Protein AF-A0A813C057-F1 (afdb_monomer)

Solvent-accessible surface area (backbone atoms only — not comparable to full-atom values): 11960 Å² total; per-residue (Å²): 135,86,83,57,44,34,40,31,43,31,40,38,68,64,83,96,69,94,64,83,66,61,69,89,66,36,56,71,70,52,48,54,58,65,70,60,75,69,82,57,55,78,44,80,48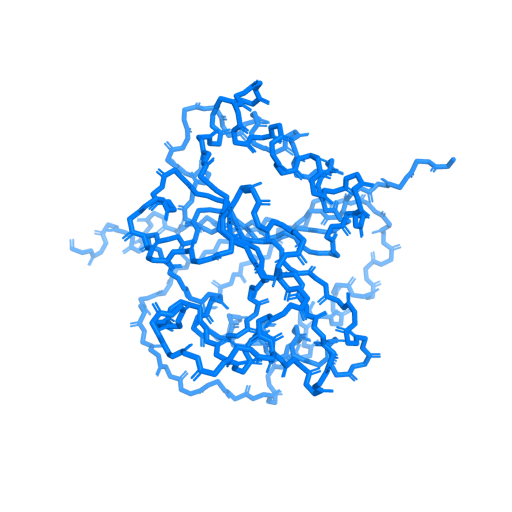,83,36,49,67,69,47,52,30,17,47,53,43,44,55,51,50,51,32,74,79,33,76,85,65,38,27,36,26,39,37,34,80,91,59,47,60,50,45,73,68,69,57,52,35,30,38,40,18,68,62,36,80,79,48,87,58,76,36,38,90,84,30,68,75,45,26,66,42,52,64,73,51,88,64,64,91,52,45,52,92,73,47,41,68,65,71,29,30,61,85,81,45,56,39,75,48,40,56,40,49,25,54,68,83,44,73,86,34,73,27,45,54,51,53,50,52,50,28,71,76,70,47,58,26,54,29,30,39,33,45,73,42,62,84,78,42,96,59,44,63,62,44,62,67,46,49,58,75,47,16,47,25,34,43,35,35,38,74,32,68,76,53,68,68,72,109

Nearest PDB structures (foldseek):
  4tle-assembly1_B  TM=5.175E-01  e=6.993E-01  Synechococcus elongatus PCC 7942 = FACHB-805
  7dxq-assembly1_C  TM=5.280E-01  e=3.963E+00  Synechococcus elongatus PCC 7942 = FACHB-805
  3gbv-assembly1_A  TM=1.981E-01  e=1.014E+00  Bacteroides fragilis NCTC 9343
  7ce1-assembly1_B  TM=1.992E-01  e=2.907E+00  Agrobacterium tumefaciens A6
  3gbv-assembly1_B  TM=2.082E-01  e=6.115E+00  Bacteroides fragilis NCTC 9343

Sequence (211 aa):
MASLARLILLWSCVPPALAACDPSLSDSWWDAWRASGDAGGIRQVALTNRDRCAYIALIRRIRSESPSFRVLDIGAVGYPWSIHAGLTDVIFDFQATHSPNCFSRDDMIGAQNCCSSKGDACFDHLFTRERCCRGEQPIFLGLIDGDVTNTEGAGWASLFRLVQMTGKFDLVITSHLLEDLTDPTALVRQLPKVAHAGLVVVPCKFNELVR

Radius of gyration: 16.91 Å; Cα contacts (8 Å, |Δi|>4): 350; chains: 1; bounding box: 42×42×44 Å

pLDDT: mean 73.93, std 17.26, range [25.27, 95.19]

Structure (mmCIF, N/CA/C/O backbone):
data_AF-A0A813C057-F1
#
_entry.id   AF-A0A813C057-F1
#
loop_
_atom_site.group_PDB
_atom_site.id
_atom_site.type_symbol
_atom_site.label_atom_id
_atom_site.label_alt_id
_atom_site.label_comp_id
_atom_site.label_asym_id
_atom_site.label_entity_id
_atom_site.label_seq_id
_atom_site.pdbx_PDB_ins_code
_atom_site.Cartn_x
_atom_site.Cartn_y
_atom_site.Cartn_z
_atom_site.occupancy
_atom_site.B_iso_or_equiv
_atom_site.auth_seq_id
_atom_site.auth_comp_id
_atom_site.auth_asym_id
_atom_site.auth_atom_id
_atom_site.pdbx_PDB_model_num
ATOM 1 N N . MET A 1 1 ? 15.142 3.050 21.487 1.00 29.56 1 MET A N 1
ATOM 2 C CA . MET A 1 1 ? 15.018 1.640 21.055 1.00 29.56 1 MET A CA 1
ATOM 3 C C . MET A 1 1 ? 14.570 1.631 19.601 1.00 29.56 1 MET A C 1
ATOM 5 O O . MET A 1 1 ? 13.480 2.108 19.321 1.00 29.56 1 MET A O 1
ATOM 9 N N . ALA A 1 2 ? 15.436 1.218 18.671 1.00 25.27 2 ALA A N 1
ATOM 10 C CA . ALA A 1 2 ? 15.132 1.214 17.241 1.00 25.27 2 ALA A CA 1
ATOM 11 C C . ALA A 1 2 ? 14.204 0.035 16.906 1.00 25.27 2 ALA A C 1
ATOM 13 O O . ALA A 1 2 ? 14.573 -1.119 17.101 1.00 25.27 2 ALA A O 1
ATOM 14 N N . SER A 1 3 ? 12.991 0.327 16.437 1.00 28.81 3 SER A N 1
ATOM 15 C CA . SER A 1 3 ? 12.072 -0.682 15.907 1.00 28.81 3 SER A CA 1
ATOM 16 C C . SER A 1 3 ? 12.565 -1.093 14.515 1.00 28.81 3 SER A C 1
ATOM 18 O O . SER A 1 3 ? 12.500 -0.300 13.575 1.00 28.81 3 SER A O 1
ATOM 20 N N . LEU A 1 4 ? 13.136 -2.296 14.412 1.00 33.31 4 LEU A N 1
ATOM 21 C CA . LEU A 1 4 ? 13.532 -2.926 13.150 1.00 33.31 4 LEU A CA 1
ATOM 22 C C . LEU A 1 4 ? 12.276 -3.240 12.325 1.00 33.31 4 LEU A C 1
ATOM 24 O O . LEU A 1 4 ? 11.364 -3.913 12.805 1.00 33.31 4 LEU A O 1
ATOM 28 N N . ALA A 1 5 ? 12.229 -2.740 11.090 1.00 38.81 5 ALA A N 1
ATOM 29 C CA . ALA A 1 5 ? 11.152 -3.036 10.153 1.00 38.81 5 ALA A CA 1
ATOM 30 C C . ALA A 1 5 ? 11.198 -4.508 9.715 1.00 38.81 5 ALA A C 1
ATOM 32 O O . ALA A 1 5 ? 12.267 -5.049 9.425 1.00 38.81 5 ALA A O 1
ATOM 33 N N . ARG A 1 6 ? 10.034 -5.160 9.662 1.00 54.53 6 ARG A N 1
ATOM 34 C CA . ARG A 1 6 ? 9.888 -6.575 9.291 1.00 54.53 6 ARG A CA 1
ATOM 35 C C . ARG A 1 6 ? 9.505 -6.697 7.819 1.00 54.53 6 ARG A C 1
ATOM 37 O O . ARG A 1 6 ? 8.333 -6.587 7.495 1.00 54.53 6 ARG A O 1
ATOM 44 N N . LEU A 1 7 ? 10.453 -6.914 6.916 1.00 40.41 7 LEU A N 1
ATOM 45 C CA . LEU A 1 7 ? 10.160 -7.020 5.480 1.00 40.41 7 LEU A CA 1
ATOM 46 C C . LEU A 1 7 ? 10.060 -8.494 5.045 1.00 40.41 7 LEU A C 1
ATOM 48 O O . LEU A 1 7 ? 10.868 -9.319 5.452 1.00 40.41 7 LEU A O 1
ATOM 52 N N . ILE A 1 8 ? 9.085 -8.846 4.216 1.00 50.03 8 ILE A N 1
ATOM 53 C CA . ILE A 1 8 ? 8.927 -10.178 3.620 1.00 50.03 8 ILE A CA 1
ATOM 54 C C . ILE A 1 8 ? 9.122 -10.022 2.112 1.00 50.03 8 ILE A C 1
ATOM 56 O O . ILE A 1 8 ? 8.471 -9.172 1.520 1.00 50.03 8 ILE A O 1
ATOM 60 N N . LEU A 1 9 ? 10.003 -10.815 1.500 1.00 37.81 9 LEU A N 1
ATOM 61 C CA . LEU A 1 9 ? 10.170 -10.924 0.044 1.00 37.81 9 LEU A CA 1
ATOM 62 C C . LEU A 1 9 ? 9.475 -12.193 -0.452 1.00 37.81 9 LEU A C 1
ATOM 64 O O . LEU A 1 9 ? 9.595 -13.249 0.160 1.00 37.81 9 LEU A O 1
ATOM 68 N N . LEU A 1 10 ? 8.771 -12.117 -1.572 1.00 50.31 10 LEU A N 1
ATOM 69 C CA . LEU A 1 10 ? 7.945 -13.202 -2.084 1.00 50.31 10 LEU A CA 1
ATOM 70 C C . LEU A 1 10 ? 8.044 -13.330 -3.595 1.00 50.31 10 LEU A C 1
ATOM 72 O O . LEU A 1 10 ? 8.139 -12.331 -4.298 1.00 50.31 10 LEU A O 1
ATOM 76 N N . TRP A 1 11 ? 7.922 -14.565 -4.078 1.00 37.97 11 TRP A N 1
ATOM 77 C CA . TRP A 1 11 ? 7.887 -14.913 -5.502 1.00 37.97 11 TRP A CA 1
ATOM 78 C C . TRP A 1 11 ? 6.560 -15.592 -5.854 1.00 37.97 11 TRP A C 1
ATOM 80 O O . TRP A 1 11 ? 6.146 -16.474 -5.105 1.00 37.97 11 TRP A O 1
ATOM 90 N N . SER A 1 12 ? 5.921 -15.241 -6.980 1.00 39.50 12 SER A N 1
ATOM 91 C CA . SER A 1 12 ? 4.679 -15.890 -7.455 1.00 39.50 12 SER A CA 1
ATOM 92 C C . SER A 1 12 ? 4.775 -16.419 -8.892 1.00 39.50 12 SER A C 1
ATOM 94 O O . SER A 1 12 ? 5.024 -15.636 -9.807 1.00 39.50 12 SER A O 1
ATOM 96 N N . CYS A 1 13 ? 4.532 -17.727 -9.101 1.00 36.50 13 CYS A N 1
ATOM 97 C CA . CYS A 1 13 ? 4.552 -18.418 -10.408 1.00 36.50 13 CYS A CA 1
ATOM 98 C C . CYS A 1 13 ? 3.192 -19.068 -10.797 1.00 36.50 13 CYS A C 1
ATOM 100 O O . CYS A 1 13 ? 3.188 -20.190 -11.304 1.00 36.50 13 CYS A O 1
ATOM 102 N N . VAL A 1 14 ? 2.010 -18.439 -10.629 1.00 40.25 14 VAL A N 1
ATOM 103 C CA . VAL A 1 14 ? 0.726 -19.035 -11.120 1.00 40.25 14 VAL A CA 1
ATOM 104 C C . VAL A 1 14 ? -0.226 -17.989 -11.765 1.00 40.25 14 VAL A C 1
ATOM 106 O O . VAL A 1 14 ? -0.296 -16.870 -11.265 1.00 40.25 14 VAL A O 1
ATOM 109 N N . PRO A 1 15 ? -0.949 -18.296 -12.874 1.00 39.94 15 PRO A N 1
ATOM 110 C CA . PRO A 1 15 ? -1.869 -17.364 -13.560 1.00 39.94 15 PRO A CA 1
ATOM 111 C C . PRO A 1 15 ? -3.103 -16.956 -12.728 1.00 39.94 15 PRO A C 1
ATOM 113 O O . PRO A 1 15 ? -3.518 -17.707 -11.848 1.00 39.94 15 PRO A O 1
ATOM 116 N N . PRO A 1 16 ? -3.742 -15.801 -13.006 1.00 43.81 16 PRO A N 1
ATOM 117 C CA . PRO A 1 16 ? -4.816 -15.256 -12.183 1.00 43.81 16 PRO A CA 1
ATOM 118 C C . PRO A 1 16 ? -6.155 -15.931 -12.509 1.00 43.81 16 PRO A C 1
ATOM 120 O O . PRO A 1 16 ? -6.876 -15.507 -13.404 1.00 43.81 16 PRO A O 1
ATOM 123 N N . ALA A 1 17 ? -6.518 -16.968 -11.761 1.00 45.22 17 ALA A N 1
ATOM 124 C CA . ALA A 1 17 ? -7.913 -17.374 -11.634 1.00 45.22 17 ALA A CA 1
ATOM 125 C C . ALA A 1 17 ? -8.383 -16.985 -10.230 1.00 45.22 17 ALA A C 1
ATOM 127 O O . ALA A 1 17 ? -7.821 -17.449 -9.237 1.00 45.22 17 ALA A O 1
ATOM 128 N N . LEU A 1 18 ? -9.392 -16.111 -10.157 1.00 45.59 18 LEU A N 1
ATOM 129 C CA . LEU A 1 18 ? -10.118 -15.751 -8.935 1.00 45.59 18 LEU A CA 1
ATOM 130 C C . LEU A 1 18 ? -10.933 -16.966 -8.457 1.00 45.59 18 LEU A C 1
ATOM 132 O O . LEU A 1 18 ? -12.152 -17.008 -8.586 1.00 45.59 18 LEU A O 1
ATOM 136 N N . ALA A 1 19 ? -10.261 -18.000 -7.958 1.00 47.72 19 ALA A N 1
ATOM 137 C CA . ALA A 1 19 ? -10.921 -19.054 -7.205 1.00 47.72 19 ALA A CA 1
ATOM 138 C C . ALA A 1 19 ? -11.295 -18.498 -5.825 1.00 47.72 19 ALA A C 1
ATOM 140 O O . ALA A 1 19 ? -10.493 -17.804 -5.196 1.00 47.72 19 ALA A O 1
ATOM 141 N N . ALA A 1 20 ? -12.514 -18.790 -5.366 1.00 54.62 20 ALA A N 1
ATOM 142 C CA . ALA A 1 20 ? -12.971 -18.439 -4.028 1.00 54.62 20 ALA A CA 1
ATOM 143 C C . ALA A 1 20 ? -11.956 -18.936 -2.985 1.00 54.62 20 ALA A C 1
ATOM 145 O O . ALA A 1 20 ? -11.595 -20.112 -2.968 1.00 54.62 20 ALA A O 1
ATOM 146 N N . CYS A 1 21 ? -11.460 -18.023 -2.153 1.00 59.62 21 CYS A N 1
ATOM 147 C CA . CYS A 1 21 ? -10.472 -18.351 -1.139 1.00 59.62 21 CYS A CA 1
ATOM 148 C C . CYS A 1 21 ? -11.090 -19.233 -0.050 1.00 59.62 21 CYS A C 1
ATOM 150 O O . CYS A 1 21 ? -12.042 -18.809 0.603 1.00 59.62 21 CYS A O 1
ATOM 152 N N . ASP A 1 22 ? -10.527 -20.424 0.163 1.00 61.34 22 ASP A N 1
ATOM 153 C CA . ASP A 1 22 ? -10.854 -21.279 1.305 1.00 61.34 22 ASP A CA 1
ATOM 154 C C . ASP A 1 22 ? -10.077 -20.789 2.546 1.00 61.34 22 ASP A C 1
ATOM 156 O O . ASP A 1 22 ? -8.842 -20.849 2.560 1.00 61.34 22 ASP A O 1
ATOM 160 N N . PRO A 1 23 ? -10.763 -20.267 3.579 1.00 55.53 23 PRO A N 1
ATOM 161 C CA . PRO A 1 23 ? -10.123 -19.730 4.776 1.00 55.53 23 PRO A CA 1
ATOM 162 C C . PRO A 1 23 ? -9.475 -20.800 5.670 1.00 55.53 23 PRO A C 1
ATOM 164 O O . PRO A 1 23 ? -8.718 -20.436 6.563 1.00 55.53 23 PRO A O 1
ATOM 167 N N . SER A 1 24 ? -9.717 -22.097 5.441 1.00 58.88 24 SER A N 1
ATOM 168 C CA . SER A 1 24 ? -9.130 -23.187 6.240 1.00 58.88 24 SER A CA 1
ATOM 169 C C . SER A 1 24 ? -7.639 -23.448 5.967 1.00 58.88 24 SER A C 1
ATOM 171 O O . SER A 1 24 ? -7.009 -24.244 6.659 1.00 58.88 24 SER A O 1
ATOM 173 N N . LEU A 1 25 ? -7.049 -22.768 4.979 1.00 56.34 25 LEU A N 1
ATOM 174 C CA . LEU A 1 25 ? -5.682 -23.008 4.499 1.00 56.34 25 LEU A CA 1
ATOM 175 C C . LEU A 1 25 ? -4.625 -22.035 5.072 1.00 56.34 25 LEU A C 1
ATOM 177 O O . LEU A 1 25 ? -3.494 -22.018 4.588 1.00 56.34 25 LEU A O 1
ATOM 181 N N . SER A 1 26 ? -4.956 -21.202 6.070 1.00 57.88 26 SER A N 1
ATOM 182 C CA . SER A 1 26 ? -4.110 -20.063 6.482 1.00 57.88 26 SER A CA 1
ATOM 183 C C . SER A 1 26 ? -2.936 -20.359 7.419 1.00 57.88 26 SER A C 1
ATOM 185 O O . SER A 1 26 ? -2.119 -19.467 7.646 1.00 57.88 26 SER A O 1
ATOM 187 N N . ASP A 1 27 ? -2.830 -21.562 7.979 1.00 57.34 27 ASP A N 1
ATOM 188 C CA . ASP A 1 27 ? -2.108 -21.692 9.252 1.00 57.34 27 ASP A CA 1
ATOM 189 C C . ASP A 1 27 ? -0.612 -22.016 9.109 1.00 57.34 27 ASP A C 1
ATOM 191 O O . ASP A 1 27 ? 0.207 -21.493 9.862 1.00 57.34 27 ASP A O 1
ATOM 195 N N . SER A 1 28 ? -0.200 -22.786 8.097 1.00 63.88 28 SER A N 1
ATOM 196 C CA . SER A 1 28 ? 1.167 -23.335 8.055 1.00 63.88 28 SER A CA 1
ATOM 197 C C . SER A 1 28 ? 2.269 -22.281 7.891 1.00 63.88 28 SER A C 1
ATOM 199 O O . SER A 1 28 ? 3.287 -22.330 8.585 1.00 63.88 28 SER A O 1
ATOM 201 N N . TRP A 1 29 ? 2.088 -21.305 7.000 1.00 63.22 29 TRP A N 1
ATOM 202 C CA . TRP A 1 29 ? 3.101 -20.275 6.751 1.00 63.22 29 TRP A CA 1
ATOM 203 C C . TRP A 1 29 ? 3.099 -19.191 7.842 1.00 63.22 29 TRP A C 1
ATOM 205 O O . TRP A 1 29 ? 4.156 -18.648 8.174 1.00 63.22 29 TRP A O 1
ATOM 215 N N . TRP A 1 30 ? 1.933 -18.889 8.427 1.00 61.62 30 TRP A N 1
ATOM 216 C CA . TRP A 1 30 ? 1.804 -17.901 9.500 1.00 61.62 30 TRP A CA 1
ATOM 217 C C . TRP A 1 30 ? 2.372 -18.418 10.819 1.00 61.62 30 TRP A C 1
ATOM 219 O O . TRP A 1 30 ? 3.064 -17.688 11.532 1.00 61.62 30 TRP A O 1
ATOM 229 N N . ASP A 1 31 ? 2.150 -19.693 11.125 1.00 65.88 31 ASP A N 1
ATOM 230 C CA . ASP A 1 31 ? 2.771 -20.339 12.275 1.00 65.88 31 ASP A CA 1
ATOM 231 C C . ASP A 1 31 ? 4.281 -20.458 12.089 1.00 65.88 31 ASP A C 1
ATOM 233 O O . ASP A 1 31 ? 5.025 -20.142 13.017 1.00 65.88 31 ASP A O 1
ATOM 237 N N . ALA A 1 32 ? 4.755 -20.773 10.878 1.00 60.38 32 ALA A N 1
ATOM 238 C CA . ALA A 1 32 ? 6.180 -20.716 10.555 1.00 60.38 32 ALA A CA 1
ATOM 239 C C . ALA A 1 32 ? 6.761 -19.302 10.754 1.00 60.38 32 ALA A C 1
ATOM 241 O O . ALA A 1 32 ? 7.869 -19.156 11.272 1.00 60.38 32 ALA A O 1
ATOM 242 N N . TRP A 1 33 ? 6.012 -18.247 10.416 1.00 58.56 33 TRP A N 1
ATOM 243 C CA . TRP A 1 33 ? 6.419 -16.865 10.676 1.00 58.56 33 TRP A CA 1
ATOM 244 C C . TRP A 1 33 ? 6.455 -16.539 12.175 1.00 58.56 33 TRP A C 1
ATOM 246 O O . TRP A 1 33 ? 7.450 -15.996 12.650 1.00 58.56 33 TRP A O 1
ATOM 256 N N . ARG A 1 34 ? 5.432 -16.902 12.958 1.00 60.50 34 ARG A N 1
ATOM 257 C CA . ARG A 1 34 ? 5.403 -16.636 14.411 1.00 60.50 34 ARG A CA 1
ATOM 258 C C . ARG A 1 34 ? 6.459 -17.426 15.181 1.00 60.50 34 ARG A C 1
ATOM 260 O O . ARG A 1 34 ? 7.131 -16.860 16.039 1.00 60.50 34 ARG A O 1
ATOM 267 N N . ALA A 1 35 ? 6.624 -18.708 14.864 1.00 61.66 35 ALA A N 1
ATOM 268 C CA . ALA A 1 35 ? 7.555 -19.611 15.543 1.00 61.66 35 ALA A CA 1
ATOM 269 C C . ALA A 1 35 ? 9.022 -19.226 15.329 1.00 61.66 35 ALA A C 1
ATOM 271 O O . ALA A 1 35 ? 9.895 -19.583 16.113 1.00 61.66 35 ALA A O 1
ATOM 272 N N . SER A 1 36 ? 9.299 -18.482 14.266 1.00 56.62 36 SER A N 1
ATOM 273 C CA . SER A 1 36 ? 10.657 -18.192 13.843 1.00 56.62 36 SER A CA 1
ATOM 274 C C . SER A 1 36 ? 11.411 -17.138 14.659 1.00 56.62 36 SER A C 1
ATOM 276 O O . SER A 1 36 ? 12.541 -16.836 14.287 1.00 56.62 36 SER A O 1
ATOM 278 N N . GLY A 1 37 ? 10.813 -16.591 15.728 1.00 49.03 37 GLY A N 1
ATOM 279 C CA . GLY A 1 37 ? 11.486 -15.952 16.874 1.00 49.03 37 GLY A CA 1
ATOM 280 C C . GLY A 1 37 ? 12.316 -14.678 16.642 1.00 49.03 37 GLY A C 1
ATOM 281 O O . GLY A 1 37 ? 12.501 -13.908 17.580 1.00 49.03 37 GLY A O 1
ATOM 282 N N . ASP A 1 38 ? 12.782 -14.408 15.423 1.00 53.41 38 ASP A N 1
ATOM 283 C CA . ASP A 1 38 ? 13.735 -13.342 15.129 1.00 53.41 38 ASP A CA 1
ATOM 284 C C . ASP A 1 38 ? 13.032 -12.030 14.789 1.00 53.41 38 ASP A C 1
ATOM 286 O O . ASP A 1 38 ? 12.307 -11.899 13.796 1.00 53.41 38 ASP A O 1
ATOM 290 N N . ALA A 1 39 ? 13.287 -11.033 15.635 1.00 50.34 39 ALA A N 1
ATOM 291 C CA . ALA A 1 39 ? 12.633 -9.730 15.664 1.00 50.34 39 ALA A CA 1
ATOM 292 C C . ALA A 1 39 ? 13.055 -8.754 14.543 1.00 50.34 39 ALA A C 1
ATOM 294 O O . ALA A 1 39 ? 12.716 -7.572 14.608 1.00 50.34 39 ALA A O 1
ATOM 295 N N . GLY A 1 40 ? 13.746 -9.211 13.500 1.00 53.16 40 GLY A N 1
ATOM 296 C CA . GLY A 1 40 ? 14.147 -8.358 12.385 1.00 53.16 40 GLY A CA 1
ATOM 297 C C . GLY A 1 40 ? 14.948 -9.126 11.347 1.00 53.16 40 GLY A C 1
ATOM 298 O O . GLY A 1 40 ? 16.105 -9.453 11.571 1.00 53.16 40 GLY A O 1
ATOM 299 N N . GLY A 1 41 ? 14.334 -9.409 10.204 1.00 61.06 41 GLY A N 1
ATOM 300 C CA . GLY A 1 41 ? 14.993 -10.079 9.091 1.00 61.06 41 GLY A CA 1
ATOM 301 C C . GLY A 1 41 ? 14.086 -10.121 7.874 1.00 61.06 41 GLY A C 1
ATOM 302 O O . GLY A 1 41 ? 12.861 -10.171 8.016 1.00 61.06 41 GLY A O 1
ATOM 303 N N . ILE A 1 42 ? 14.692 -10.078 6.687 1.00 60.25 42 ILE A N 1
ATOM 304 C CA . ILE A 1 42 ? 13.970 -10.289 5.437 1.00 60.25 42 ILE A CA 1
ATOM 305 C C . ILE A 1 42 ? 13.684 -11.782 5.300 1.00 60.25 42 ILE A C 1
ATOM 307 O O . ILE A 1 42 ? 14.614 -12.586 5.322 1.00 60.25 42 ILE A O 1
ATOM 311 N N . ARG A 1 43 ? 12.412 -12.161 5.166 1.00 64.56 43 ARG A N 1
ATOM 312 C CA . ARG A 1 43 ? 12.020 -13.566 4.974 1.00 64.56 43 ARG A CA 1
ATOM 313 C C . ARG A 1 43 ? 11.578 -13.789 3.544 1.00 64.56 43 ARG A C 1
ATOM 315 O O . ARG A 1 43 ? 10.680 -13.092 3.083 1.00 64.56 43 ARG A O 1
ATOM 322 N N . GLN A 1 44 ? 12.199 -14.754 2.874 1.00 58.44 44 GLN A N 1
ATOM 323 C CA . GLN A 1 44 ? 11.776 -15.182 1.550 1.00 58.44 44 GLN A CA 1
ATOM 324 C C . GLN A 1 44 ? 10.785 -16.341 1.672 1.00 58.44 44 GLN A C 1
ATOM 326 O O . GLN A 1 44 ? 11.117 -17.368 2.260 1.00 58.44 44 GLN A O 1
ATOM 331 N N . VAL A 1 45 ? 9.582 -16.188 1.119 1.00 58.09 45 VAL A N 1
ATOM 332 C CA . VAL A 1 45 ? 8.589 -17.272 1.027 1.00 58.09 45 VAL A CA 1
ATOM 333 C C . VAL A 1 45 ? 8.086 -17.348 -0.414 1.00 58.09 45 VAL A C 1
ATOM 335 O O . VAL A 1 45 ? 7.743 -16.334 -1.016 1.00 58.09 45 VAL A O 1
ATOM 338 N N . ALA A 1 46 ? 8.075 -18.539 -1.010 1.00 57.97 46 ALA A N 1
ATOM 339 C CA . ALA A 1 46 ? 7.441 -18.729 -2.311 1.00 57.97 46 ALA A CA 1
ATOM 340 C C . ALA A 1 46 ? 5.918 -18.738 -2.117 1.00 57.97 46 ALA A C 1
ATOM 342 O O . ALA A 1 46 ? 5.424 -19.520 -1.307 1.00 57.97 46 ALA A O 1
ATOM 343 N N . LEU A 1 47 ? 5.188 -17.883 -2.838 1.00 60.59 47 LEU A N 1
ATOM 344 C CA . LEU A 1 47 ? 3.730 -17.910 -2.860 1.00 60.59 47 LEU A CA 1
ATOM 345 C C . LEU A 1 47 ? 3.226 -18.560 -4.147 1.00 60.59 47 LEU A C 1
ATOM 347 O O . LEU A 1 47 ? 3.570 -18.190 -5.266 1.00 60.59 47 LEU A O 1
ATOM 351 N N . THR A 1 48 ? 2.314 -19.491 -3.984 1.00 64.94 48 THR A N 1
ATOM 352 C CA . THR A 1 48 ? 1.358 -19.923 -4.990 1.00 64.94 48 THR A CA 1
ATOM 353 C C . THR A 1 48 ? 0.100 -19.050 -4.906 1.00 64.94 48 THR A C 1
ATOM 355 O O . THR A 1 48 ? -0.113 -18.311 -3.943 1.00 64.94 48 THR A O 1
ATOM 358 N N . ASN A 1 49 ? -0.813 -19.169 -5.875 1.00 61.91 49 ASN A N 1
ATOM 359 C CA . ASN A 1 49 ? -2.134 -18.534 -5.761 1.00 61.91 49 ASN A CA 1
ATOM 360 C C . ASN A 1 49 ? -2.895 -18.947 -4.494 1.00 61.91 49 ASN A C 1
ATOM 362 O O . ASN A 1 49 ? -3.651 -18.146 -3.944 1.00 61.91 49 ASN A O 1
ATOM 366 N N . ARG A 1 50 ? -2.689 -20.182 -4.017 1.00 64.94 50 ARG A N 1
ATOM 367 C CA . ARG A 1 50 ? -3.296 -20.656 -2.767 1.00 64.94 50 ARG A CA 1
ATOM 368 C C . ARG A 1 50 ? -2.784 -19.851 -1.574 1.00 64.94 50 ARG A C 1
ATOM 370 O O . ARG A 1 50 ? -3.559 -19.528 -0.679 1.00 64.94 50 ARG A O 1
ATOM 377 N N . ASP A 1 51 ? -1.528 -19.423 -1.623 1.00 73.69 51 ASP A N 1
ATOM 378 C CA . ASP A 1 51 ? -0.917 -18.646 -0.549 1.00 73.69 51 ASP A CA 1
ATOM 379 C C . ASP A 1 51 ? -1.391 -17.184 -0.539 1.00 73.69 51 ASP A C 1
ATOM 381 O O . ASP A 1 51 ? -1.467 -16.572 0.525 1.00 73.69 51 ASP A O 1
ATOM 385 N N . ARG A 1 52 ? -1.835 -16.633 -1.682 1.00 78.19 52 ARG A N 1
ATOM 386 C CA . ARG A 1 52 ? -2.531 -15.330 -1.702 1.00 78.19 52 ARG A CA 1
ATOM 387 C C . ARG A 1 52 ? -3.840 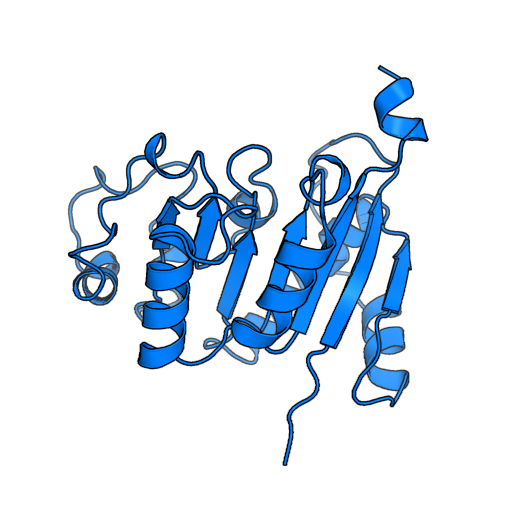-15.386 -0.915 1.00 78.19 52 ARG A C 1
ATOM 389 O O . ARG A 1 52 ? -4.139 -14.468 -0.157 1.00 78.19 52 ARG A O 1
ATOM 396 N N . CYS A 1 53 ? -4.612 -16.459 -1.066 1.00 79.94 53 CYS A N 1
ATOM 397 C CA . CYS A 1 53 ? -5.841 -16.650 -0.298 1.00 79.94 53 CYS A CA 1
ATOM 398 C C . CYS A 1 53 ? -5.571 -16.819 1.199 1.00 79.94 53 CYS A C 1
ATOM 400 O O . CYS A 1 53 ? -6.241 -16.182 2.013 1.00 79.94 53 CYS A O 1
ATOM 402 N N . ALA A 1 54 ? -4.553 -17.604 1.555 1.00 78.12 54 ALA A N 1
ATOM 403 C CA . ALA A 1 54 ? -4.096 -17.748 2.934 1.00 78.12 54 ALA A CA 1
ATOM 404 C C . ALA A 1 54 ? -3.675 -16.395 3.538 1.00 78.12 54 ALA A C 1
ATOM 406 O O . ALA A 1 54 ? -4.025 -16.082 4.675 1.00 78.12 54 ALA A O 1
ATOM 407 N N . TYR A 1 55 ? -2.991 -15.558 2.755 1.00 82.50 55 TYR A N 1
ATOM 408 C CA . TYR A 1 55 ? -2.623 -14.202 3.148 1.00 82.50 55 TYR A CA 1
ATOM 409 C C . TYR A 1 55 ? -3.840 -13.299 3.375 1.00 82.50 55 TYR A C 1
ATOM 411 O O . TYR A 1 55 ? -3.938 -12.649 4.414 1.00 82.50 55 TYR A O 1
ATOM 419 N N . ILE A 1 56 ? -4.806 -13.295 2.453 1.00 86.56 56 ILE A N 1
ATOM 420 C CA . ILE A 1 56 ? -6.054 -12.531 2.608 1.00 86.56 56 ILE A CA 1
ATOM 421 C C . ILE A 1 56 ? -6.799 -12.958 3.877 1.00 86.56 56 ILE A C 1
ATOM 423 O O . ILE A 1 56 ? -7.215 -12.100 4.659 1.00 86.56 56 ILE A O 1
ATOM 427 N N . ALA A 1 57 ? -6.952 -14.266 4.097 1.00 83.19 57 ALA A N 1
ATOM 428 C CA . ALA A 1 57 ? -7.605 -14.809 5.284 1.00 83.19 57 ALA A CA 1
ATOM 429 C C . ALA A 1 57 ? -6.891 -14.371 6.570 1.00 83.19 57 ALA A C 1
ATOM 431 O O . ALA A 1 57 ? -7.544 -13.915 7.511 1.00 83.19 57 ALA A O 1
ATOM 432 N N . LEU A 1 58 ? -5.557 -14.409 6.580 1.00 82.81 58 LEU A N 1
ATOM 433 C CA . LEU A 1 58 ? -4.772 -13.940 7.712 1.00 82.81 58 LEU A CA 1
ATOM 434 C C . LEU A 1 58 ? -4.991 -12.450 7.992 1.00 82.81 58 LEU A C 1
ATOM 436 O O . LEU A 1 58 ? -5.275 -12.092 9.131 1.00 82.81 58 LEU A O 1
ATOM 440 N N . ILE A 1 59 ? -4.847 -11.570 6.996 1.00 86.88 59 ILE A N 1
ATOM 441 C CA . ILE A 1 59 ? -4.997 -10.125 7.228 1.00 86.88 59 ILE A CA 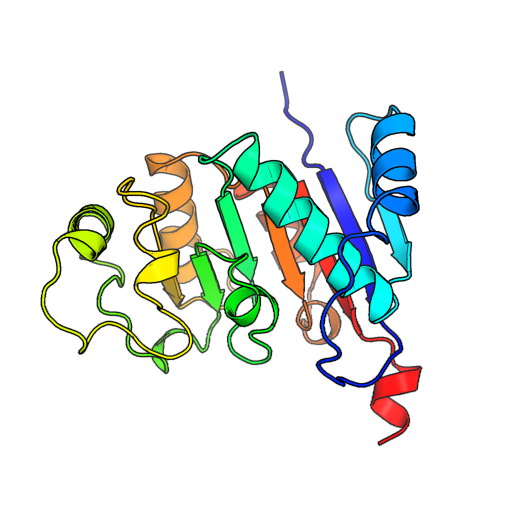1
ATOM 442 C C . ILE A 1 59 ? -6.415 -9.803 7.713 1.00 86.88 59 ILE A C 1
ATOM 444 O O . ILE A 1 59 ? -6.586 -8.968 8.602 1.00 86.88 59 ILE A O 1
ATOM 448 N N . ARG A 1 60 ? -7.436 -10.504 7.202 1.00 86.62 60 ARG A N 1
ATOM 449 C CA . ARG A 1 60 ? -8.816 -10.393 7.704 1.00 86.62 60 ARG A CA 1
ATOM 450 C C . ARG A 1 60 ? -8.935 -10.824 9.161 1.00 86.62 60 ARG A C 1
ATOM 452 O O . ARG A 1 60 ? -9.546 -10.105 9.947 1.00 86.62 60 ARG A O 1
ATOM 459 N N . ARG A 1 61 ? -8.317 -11.944 9.541 1.00 84.25 61 ARG A N 1
ATOM 460 C CA . ARG A 1 61 ? -8.262 -12.393 10.936 1.00 84.25 61 ARG A CA 1
ATOM 461 C C . ARG A 1 61 ? -7.565 -11.365 11.829 1.00 84.25 61 ARG A C 1
ATOM 463 O O . ARG A 1 61 ? -8.150 -10.949 12.823 1.00 84.25 61 ARG A O 1
ATOM 470 N N . ILE A 1 62 ? -6.379 -10.888 11.446 1.00 84.44 62 ILE A N 1
ATOM 471 C CA . ILE A 1 62 ? -5.647 -9.848 12.189 1.00 84.44 62 ILE A CA 1
ATOM 472 C C . ILE A 1 62 ? -6.521 -8.606 12.371 1.00 84.44 62 ILE A C 1
ATOM 474 O O . ILE A 1 62 ? -6.572 -8.058 13.463 1.00 84.44 62 ILE A O 1
ATOM 478 N N . ARG A 1 63 ? -7.258 -8.184 11.339 1.00 85.25 63 ARG A N 1
ATOM 479 C CA . ARG A 1 63 ? -8.186 -7.049 11.430 1.00 85.25 63 ARG A CA 1
ATOM 480 C C . ARG A 1 63 ? -9.393 -7.301 12.320 1.00 85.25 63 ARG A C 1
ATOM 482 O O . ARG A 1 63 ? -9.868 -6.362 12.947 1.00 85.25 63 ARG A O 1
ATOM 489 N N . SER A 1 64 ? -9.886 -8.536 12.385 1.00 83.25 64 SER A N 1
ATOM 490 C CA . SER A 1 64 ? -10.954 -8.896 13.324 1.00 83.25 64 SER A CA 1
ATOM 491 C C . SER A 1 64 ? -10.485 -8.828 14.782 1.00 83.25 64 SER A C 1
ATOM 493 O O . SER A 1 64 ? -11.259 -8.453 15.655 1.00 83.25 64 SER A O 1
ATOM 495 N N . GLU A 1 65 ? -9.206 -9.127 15.032 1.00 84.25 65 GLU A N 1
ATOM 496 C CA . GLU A 1 65 ? -8.573 -9.061 16.357 1.00 84.25 65 GLU A CA 1
ATOM 497 C C . GLU A 1 65 ? -8.043 -7.645 16.679 1.00 84.25 65 GLU A C 1
ATOM 499 O O . GLU A 1 65 ? -7.961 -7.252 17.841 1.00 84.25 65 GLU A O 1
ATOM 504 N N . SER A 1 66 ? -7.705 -6.860 15.653 1.00 84.56 66 SER A N 1
ATOM 505 C CA . SER A 1 66 ? -7.151 -5.506 15.735 1.00 84.56 66 SER A CA 1
ATOM 506 C C . SER A 1 66 ? -7.753 -4.608 14.640 1.00 84.56 66 SER A C 1
ATOM 508 O O . SER A 1 66 ? -7.168 -4.448 13.561 1.00 84.56 66 SER A O 1
ATOM 510 N N . PRO A 1 67 ? -8.926 -3.989 14.885 1.00 83.81 67 PRO A N 1
ATOM 511 C CA . PRO A 1 67 ? -9.620 -3.166 13.887 1.00 83.81 67 PRO A CA 1
ATOM 512 C C . PRO A 1 67 ? -8.809 -1.966 13.384 1.00 83.81 67 PRO A C 1
ATOM 514 O O . PRO A 1 67 ? -9.011 -1.514 12.255 1.00 83.81 67 PRO A O 1
ATOM 517 N N . SER A 1 68 ? -7.855 -1.488 14.189 1.00 84.56 68 SER A N 1
ATOM 518 C CA . SER A 1 68 ? -6.936 -0.404 13.845 1.00 84.56 68 SER A CA 1
ATOM 519 C C . SER A 1 68 ? -5.771 -0.834 12.950 1.00 84.56 68 SER A C 1
ATOM 521 O O . SER A 1 68 ? -4.925 0.002 12.660 1.00 84.56 68 SER A O 1
ATOM 523 N N . PHE A 1 69 ? -5.686 -2.103 12.530 1.00 87.75 69 PHE A N 1
ATOM 524 C CA . PHE A 1 69 ? -4.621 -2.586 11.650 1.00 87.75 69 PHE A CA 1
ATOM 525 C C . PHE A 1 69 ? -4.733 -1.954 10.254 1.00 87.75 69 PHE A C 1
ATOM 527 O O . PHE A 1 69 ? -5.750 -2.115 9.553 1.00 87.75 69 PHE A O 1
ATOM 534 N N . ARG A 1 70 ? -3.678 -1.241 9.849 1.00 90.62 70 ARG A N 1
ATOM 535 C CA . ARG A 1 70 ? -3.622 -0.441 8.622 1.00 90.62 70 ARG A CA 1
ATOM 536 C C . ARG A 1 70 ? -2.655 -1.001 7.594 1.00 90.62 70 ARG A C 1
ATOM 538 O O . ARG A 1 70 ? -1.519 -1.353 7.915 1.00 90.62 70 ARG A O 1
ATOM 545 N N . VAL A 1 71 ? -3.103 -1.001 6.343 1.00 93.12 71 VAL A N 1
ATOM 546 C CA . VAL A 1 71 ? -2.363 -1.539 5.199 1.00 93.12 71 VAL A CA 1
ATOM 547 C C . VAL A 1 71 ? -2.147 -0.453 4.149 1.00 93.12 71 VAL A C 1
ATOM 549 O O . VAL A 1 71 ? -3.101 0.116 3.617 1.00 93.12 71 VAL A O 1
ATOM 552 N N . LEU A 1 72 ? -0.884 -0.191 3.832 1.00 94.75 72 LEU A N 1
ATOM 553 C CA . LEU A 1 72 ? -0.466 0.584 2.666 1.00 94.75 72 LEU A CA 1
ATOM 554 C C . LEU A 1 72 ? -0.197 -0.380 1.511 1.00 94.75 72 LEU A C 1
ATOM 556 O O . LEU A 1 72 ? 0.441 -1.401 1.731 1.00 94.75 72 LEU A O 1
ATOM 560 N N . ASP A 1 73 ? -0.611 -0.053 0.296 1.00 94.19 73 ASP A N 1
ATOM 561 C CA . ASP A 1 73 ? -0.184 -0.763 -0.910 1.00 94.19 73 ASP A CA 1
ATOM 562 C C . ASP A 1 73 ? 0.506 0.199 -1.882 1.00 94.19 73 ASP A C 1
ATOM 564 O O . ASP A 1 73 ? 0.006 1.294 -2.144 1.00 94.19 73 ASP A O 1
ATOM 568 N N . ILE A 1 74 ? 1.677 -0.187 -2.378 1.00 95.00 74 ILE A N 1
ATOM 569 C CA . ILE A 1 74 ? 2.511 0.599 -3.284 1.00 95.00 74 ILE A CA 1
ATOM 570 C C . ILE A 1 74 ? 2.539 -0.098 -4.648 1.00 95.00 74 ILE A C 1
ATOM 572 O O . ILE A 1 74 ? 3.084 -1.199 -4.760 1.00 95.00 74 ILE A O 1
ATOM 576 N N . GLY A 1 75 ? 2.014 0.574 -5.677 1.00 91.19 75 GLY A N 1
ATOM 577 C CA . GLY A 1 75 ? 1.918 0.040 -7.046 1.00 91.19 75 GLY A CA 1
ATOM 578 C C . GLY A 1 75 ? 0.616 -0.716 -7.352 1.00 91.19 75 GLY A C 1
ATOM 579 O O . GLY A 1 75 ? 0.554 -1.502 -8.294 1.00 91.19 75 GLY A O 1
ATOM 580 N N . ALA A 1 76 ? -0.427 -0.539 -6.537 1.00 88.50 76 ALA A N 1
ATOM 581 C CA . ALA A 1 76 ? -1.642 -1.345 -6.632 1.00 88.50 76 ALA A CA 1
ATOM 582 C C . ALA A 1 76 ? -2.576 -0.979 -7.798 1.00 88.50 76 ALA A C 1
ATOM 584 O O . ALA A 1 76 ? -3.483 -1.758 -8.081 1.00 88.50 76 ALA A O 1
ATOM 585 N N . VAL A 1 77 ? -2.428 0.179 -8.458 1.00 86.50 77 VAL A N 1
ATOM 586 C CA . VAL A 1 77 ? -3.423 0.636 -9.454 1.00 86.50 77 VAL A CA 1
ATOM 587 C C . VAL A 1 77 ? -3.434 -0.276 -10.681 1.00 86.50 77 VAL A C 1
ATOM 589 O O . VAL A 1 77 ? -4.505 -0.652 -11.152 1.00 86.50 77 VAL A O 1
ATOM 592 N N . GLY A 1 78 ? -2.261 -0.703 -11.157 1.00 82.81 78 GLY A N 1
ATOM 593 C CA . GLY A 1 78 ? -2.149 -1.617 -12.300 1.00 82.81 78 GLY A CA 1
ATOM 594 C C . GLY A 1 78 ? -2.593 -3.055 -11.999 1.00 82.81 78 GLY A C 1
ATOM 595 O O . GLY A 1 78 ? -2.997 -3.784 -12.906 1.00 82.81 78 GLY A O 1
ATOM 596 N N . TYR A 1 79 ? -2.549 -3.472 -10.729 1.00 84.88 79 TYR A N 1
ATOM 597 C CA . TYR A 1 79 ? -2.953 -4.810 -10.295 1.00 84.88 79 TYR A CA 1
ATOM 598 C C . TYR A 1 79 ? -3.636 -4.780 -8.909 1.00 84.88 79 TYR A C 1
ATOM 600 O O . TYR A 1 79 ? -3.045 -5.187 -7.905 1.00 84.88 79 TYR A O 1
ATOM 608 N N . PRO A 1 80 ? -4.907 -4.341 -8.828 1.00 86.44 80 PRO A N 1
ATOM 609 C CA . PRO A 1 80 ? -5.584 -3.972 -7.576 1.00 86.44 80 PRO A CA 1
ATOM 610 C C . PRO A 1 80 ? -6.110 -5.164 -6.748 1.00 86.44 80 PRO A C 1
ATOM 612 O O . PRO A 1 80 ? -7.179 -5.104 -6.139 1.00 86.44 80 PRO A O 1
ATOM 615 N N . TRP A 1 81 ? -5.382 -6.284 -6.689 1.00 86.94 81 TRP A N 1
ATOM 616 C CA . TRP A 1 81 ? -5.849 -7.513 -6.024 1.00 86.94 81 TRP A CA 1
ATOM 617 C C . TRP A 1 81 ? -6.121 -7.328 -4.524 1.00 86.94 81 TRP A C 1
ATOM 619 O O . TRP A 1 81 ? -7.095 -7.865 -3.995 1.00 86.94 81 TRP A O 1
ATOM 629 N N . SER A 1 82 ? -5.268 -6.576 -3.832 1.00 88.06 82 SER A N 1
ATOM 630 C CA . SER A 1 82 ? -5.370 -6.290 -2.398 1.00 88.06 82 SER A CA 1
ATOM 631 C C . SER A 1 82 ? -6.566 -5.387 -2.093 1.00 88.06 82 SER A C 1
ATOM 633 O O . SER A 1 82 ? -7.226 -5.536 -1.063 1.00 88.06 82 SER A O 1
ATOM 635 N N . ILE A 1 83 ? -6.900 -4.504 -3.033 1.00 85.56 83 ILE A N 1
ATOM 636 C CA . ILE A 1 83 ? -8.060 -3.617 -2.990 1.00 85.56 83 ILE A CA 1
ATOM 637 C C . ILE A 1 83 ? -9.340 -4.428 -3.161 1.00 85.56 83 ILE A C 1
ATOM 639 O O . ILE A 1 83 ? -10.225 -4.346 -2.312 1.00 85.56 83 ILE A O 1
ATOM 643 N N . HIS A 1 84 ? -9.409 -5.276 -4.191 1.00 84.56 84 HIS A N 1
ATOM 644 C CA . HIS A 1 84 ? -10.542 -6.178 -4.416 1.00 84.56 84 HIS A CA 1
ATOM 645 C C . HIS A 1 84 ? -10.761 -7.152 -3.255 1.00 84.56 84 HIS A C 1
ATOM 647 O O . HIS A 1 84 ? -11.892 -7.519 -2.949 1.00 84.56 84 HIS A O 1
ATOM 653 N N . ALA A 1 85 ? -9.689 -7.546 -2.569 1.00 84.38 85 ALA A N 1
ATOM 654 C CA . ALA A 1 85 ? -9.772 -8.370 -1.370 1.00 84.38 85 ALA A CA 1
ATOM 655 C C . ALA A 1 85 ? -10.229 -7.599 -0.111 1.00 84.38 85 ALA A C 1
ATOM 657 O O . ALA A 1 85 ? -10.452 -8.228 0.932 1.00 84.38 85 ALA A O 1
ATOM 658 N N . GLY A 1 86 ? -10.372 -6.270 -0.187 1.00 84.81 86 GLY A N 1
ATOM 659 C CA . GLY A 1 86 ? -10.720 -5.398 0.938 1.00 84.81 86 GLY A CA 1
ATOM 660 C C . GLY A 1 86 ? -9.581 -5.218 1.944 1.00 84.81 86 GLY A C 1
ATOM 661 O O . GLY A 1 86 ? -9.826 -4.889 3.104 1.00 84.81 86 GLY A O 1
ATOM 662 N N . LEU A 1 87 ? -8.334 -5.477 1.538 1.00 88.12 87 LEU A N 1
ATOM 663 C CA . LEU A 1 87 ? -7.167 -5.421 2.414 1.00 88.12 87 LEU A CA 1
ATOM 664 C C . LEU A 1 87 ? -6.531 -4.043 2.475 1.00 88.12 87 LEU A C 1
ATOM 666 O O . LEU A 1 87 ? -6.015 -3.690 3.515 1.00 88.12 87 LEU A O 1
ATOM 670 N N . THR A 1 88 ? -6.524 -3.259 1.411 1.00 90.12 88 THR A N 1
ATOM 671 C CA . THR A 1 88 ? -5.745 -2.012 1.402 1.00 90.12 88 THR A CA 1
ATOM 672 C C . THR A 1 88 ? -6.502 -0.878 2.088 1.00 90.12 88 THR A C 1
ATOM 674 O O . THR A 1 88 ? -7.732 -0.853 2.056 1.00 90.12 88 THR A O 1
ATOM 677 N N . ASP A 1 89 ? -5.788 0.075 2.684 1.00 88.62 89 ASP A N 1
ATOM 678 C CA . ASP A 1 89 ? -6.346 1.339 3.188 1.00 88.62 89 ASP A CA 1
ATOM 679 C C . ASP A 1 89 ? -5.888 2.506 2.337 1.00 88.62 89 ASP A C 1
ATOM 681 O O . ASP A 1 89 ? -6.699 3.260 1.802 1.00 88.62 89 ASP A O 1
ATOM 685 N N . VAL A 1 90 ? -4.576 2.594 2.142 1.00 90.44 90 VAL A N 1
ATOM 686 C CA . VAL A 1 90 ? -3.956 3.645 1.345 1.00 90.44 90 VAL A CA 1
ATOM 687 C C . VAL A 1 90 ? -3.216 3.028 0.182 1.00 90.44 90 VAL A C 1
ATOM 689 O O . VAL A 1 90 ? -2.539 2.019 0.348 1.00 90.44 90 VAL A O 1
ATOM 692 N N . ILE A 1 91 ? -3.344 3.650 -0.981 1.00 90.88 91 ILE A N 1
ATOM 693 C CA . ILE A 1 91 ? -2.607 3.290 -2.186 1.00 90.88 91 ILE A CA 1
ATOM 694 C C . ILE A 1 91 ? -1.629 4.416 -2.486 1.00 90.88 91 ILE A C 1
ATOM 696 O O . ILE A 1 91 ? -2.000 5.589 -2.444 1.00 90.88 91 ILE A O 1
ATOM 700 N N . PHE A 1 92 ? -0.390 4.053 -2.785 1.00 93.50 92 PHE A N 1
ATOM 701 C CA . PHE A 1 92 ? 0.624 4.951 -3.316 1.00 93.50 92 PHE A CA 1
ATOM 702 C C . PHE A 1 92 ? 1.004 4.479 -4.716 1.00 93.50 92 PHE A C 1
ATOM 704 O O . PHE A 1 92 ? 1.530 3.377 -4.875 1.00 93.50 92 PHE A O 1
ATOM 711 N N . ASP A 1 93 ? 0.715 5.284 -5.730 1.00 92.19 93 ASP A N 1
ATOM 712 C CA . ASP A 1 93 ? 0.917 4.895 -7.124 1.00 92.19 93 ASP A CA 1
ATOM 713 C C . ASP A 1 93 ? 1.035 6.138 -8.014 1.00 92.19 93 ASP A C 1
ATOM 715 O O . ASP A 1 93 ? 0.373 7.144 -7.762 1.00 92.19 93 ASP A O 1
ATOM 719 N N . PHE A 1 94 ? 1.838 6.079 -9.073 1.00 90.00 94 PHE A N 1
ATOM 720 C CA . PHE A 1 94 ? 1.971 7.181 -10.032 1.00 90.00 94 PHE A CA 1
ATOM 721 C C . PHE A 1 94 ? 0.752 7.300 -10.960 1.00 90.00 94 PHE A C 1
ATOM 723 O O . PHE A 1 94 ? 0.598 8.297 -11.659 1.00 90.00 94 PHE A O 1
ATOM 730 N N . GLN A 1 95 ? -0.109 6.278 -10.991 1.00 85.94 95 GLN A N 1
ATOM 731 C CA . GLN A 1 95 ? -1.366 6.275 -11.736 1.00 85.94 95 GLN A CA 1
ATOM 732 C C . GLN A 1 95 ? -2.580 6.614 -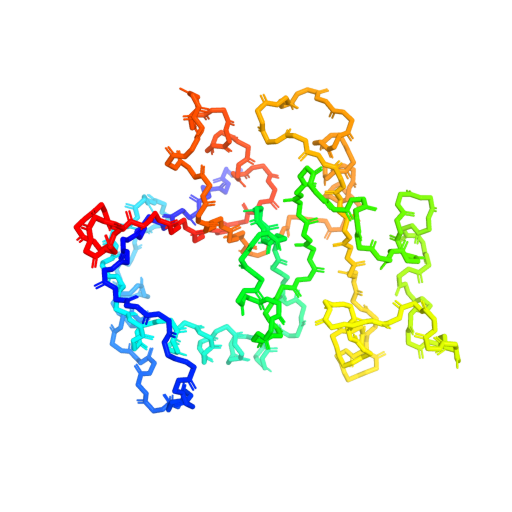10.867 1.00 85.94 95 GLN A C 1
ATOM 734 O O . GLN A 1 95 ? -3.704 6.582 -11.372 1.00 85.94 95 GLN A O 1
ATOM 739 N N . ALA A 1 96 ? -2.387 6.947 -9.585 1.00 80.56 96 ALA A N 1
ATOM 740 C CA . ALA A 1 96 ? -3.482 7.223 -8.658 1.00 80.56 96 ALA A CA 1
ATOM 741 C C . ALA A 1 96 ? -4.432 8.316 -9.185 1.00 80.56 96 ALA A C 1
ATOM 743 O O . ALA A 1 96 ? -5.648 8.201 -9.060 1.00 80.56 96 ALA A O 1
ATOM 744 N N . THR A 1 97 ? -3.909 9.343 -9.850 1.00 74.81 97 THR A N 1
ATOM 745 C CA . THR A 1 97 ? -4.708 10.429 -10.446 1.00 74.81 97 THR A CA 1
ATOM 746 C C . THR A 1 97 ? -5.773 9.991 -11.462 1.00 74.81 97 THR A C 1
ATOM 748 O O . THR A 1 97 ? -6.711 10.750 -11.700 1.00 74.81 97 THR A O 1
ATOM 751 N N . HIS A 1 98 ? -5.693 8.783 -12.031 1.00 74.69 98 HIS A N 1
ATOM 752 C CA . HIS A 1 98 ? -6.692 8.274 -12.982 1.00 74.69 98 HIS A CA 1
ATOM 753 C C . HIS A 1 98 ? -7.945 7.686 -12.322 1.00 74.69 98 HIS A C 1
ATOM 755 O O . HIS A 1 98 ? -8.915 7.390 -13.019 1.00 74.69 98 HIS A O 1
ATOM 761 N N . SER A 1 99 ? -7.942 7.500 -11.000 1.00 67.00 99 SER A N 1
ATOM 762 C CA . SER A 1 99 ? -9.103 6.996 -10.261 1.00 67.00 99 SER A CA 1
ATOM 763 C C . SER A 1 99 ? -9.802 8.145 -9.527 1.00 67.00 99 SER A C 1
ATOM 765 O O . SER A 1 99 ? -9.117 8.958 -8.898 1.00 67.00 99 SER A O 1
ATOM 767 N N . PRO A 1 100 ? -11.146 8.239 -9.568 1.00 63.31 100 PRO A N 1
ATOM 768 C CA . PRO A 1 100 ? -11.888 9.229 -8.796 1.00 63.31 100 PRO A CA 1
ATOM 769 C C . PRO A 1 100 ? -11.508 9.148 -7.314 1.00 63.31 100 PRO A C 1
ATOM 771 O O . PRO A 1 100 ? -11.762 8.149 -6.646 1.00 63.31 100 PRO A O 1
ATOM 774 N N . ASN A 1 101 ? -10.884 10.202 -6.789 1.00 64.75 101 ASN A N 1
ATOM 775 C CA . ASN A 1 101 ? -10.479 10.266 -5.391 1.00 64.75 101 ASN A CA 1
ATOM 776 C C . ASN A 1 101 ? -11.022 11.540 -4.740 1.00 64.75 101 ASN A C 1
ATOM 778 O O . ASN A 1 101 ? -10.337 12.561 -4.663 1.00 64.75 101 ASN A O 1
ATOM 782 N N . CYS A 1 102 ? -12.246 11.459 -4.219 1.00 63.41 102 CYS A N 1
ATOM 783 C CA . CYS A 1 102 ? -12.838 12.529 -3.409 1.00 63.41 102 CYS A CA 1
ATOM 784 C C . CYS A 1 102 ? -12.125 12.772 -2.069 1.00 63.41 102 CYS A C 1
ATOM 786 O O . CYS A 1 102 ? -12.525 13.654 -1.321 1.00 63.41 102 CYS A O 1
ATOM 788 N N . PHE A 1 103 ? -11.108 11.977 -1.737 1.00 64.38 103 PHE A N 1
ATOM 789 C CA . PHE A 1 103 ? -10.370 12.052 -0.478 1.00 64.38 103 PHE A CA 1
ATOM 790 C C . PHE A 1 103 ? -8.883 12.350 -0.732 1.00 64.38 103 PHE A C 1
ATOM 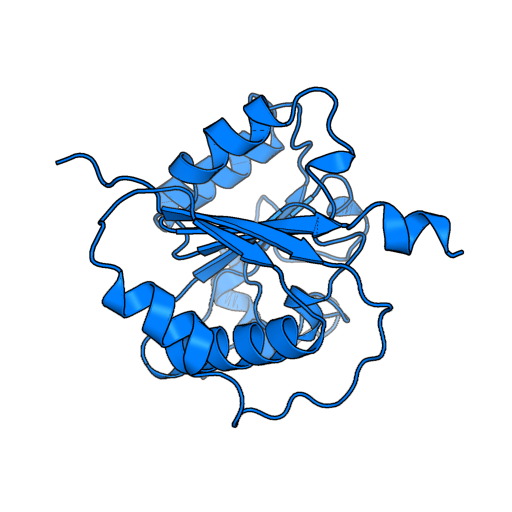792 O O . PHE A 1 103 ? -8.008 11.972 0.050 1.00 64.38 103 PHE A O 1
ATOM 799 N N . SER A 1 104 ? -8.574 13.009 -1.858 1.00 56.78 104 SER A N 1
ATOM 800 C CA . SER A 1 104 ? -7.208 13.385 -2.230 1.00 56.78 104 SER A CA 1
ATOM 801 C C . SER A 1 104 ? -6.726 14.669 -1.533 1.00 56.78 104 SER A C 1
ATOM 803 O O . SER A 1 104 ? -7.495 15.592 -1.284 1.00 56.78 104 SER A O 1
ATOM 805 N N . ARG A 1 105 ? -5.419 14.672 -1.222 1.00 52.16 105 ARG A N 1
ATOM 806 C CA . ARG A 1 105 ? -4.482 15.743 -0.798 1.00 52.16 105 ARG A CA 1
ATOM 807 C C . ARG A 1 105 ? -4.927 16.869 0.150 1.00 52.16 105 ARG A C 1
ATOM 809 O O . ARG A 1 105 ? -4.240 17.062 1.154 1.00 52.16 105 ARG A O 1
ATOM 816 N N . ASP A 1 106 ? -6.008 17.585 -0.120 1.00 49.12 106 ASP A N 1
ATOM 817 C CA . ASP A 1 106 ? -6.470 18.708 0.712 1.00 49.12 106 ASP A CA 1
ATOM 818 C C . ASP A 1 106 ? -7.590 18.283 1.680 1.00 49.12 106 ASP A C 1
ATOM 820 O O . ASP A 1 106 ? -7.684 18.799 2.795 1.00 49.12 106 ASP A O 1
ATOM 824 N N . ASP A 1 107 ? -8.321 17.218 1.337 1.00 50.16 107 ASP A N 1
ATOM 825 C CA . ASP A 1 107 ? -9.399 16.630 2.139 1.00 50.16 107 ASP A CA 1
ATOM 826 C C . ASP A 1 107 ? -8.936 15.448 3.005 1.00 50.16 107 ASP A C 1
ATOM 828 O O . ASP A 1 107 ? -9.730 14.598 3.405 1.00 50.16 107 ASP A O 1
ATOM 832 N N . MET A 1 108 ? -7.655 15.393 3.389 1.00 52.44 108 MET A N 1
ATOM 833 C CA . MET A 1 108 ? -7.167 14.393 4.360 1.00 52.44 108 MET A CA 1
ATOM 834 C C . MET A 1 108 ? -7.877 14.499 5.730 1.00 52.44 108 MET A C 1
ATOM 836 O O . MET A 1 108 ? -7.833 13.565 6.528 1.00 52.44 108 MET A O 1
ATOM 840 N N . ILE A 1 109 ? -8.569 15.618 5.977 1.00 50.41 109 ILE A N 1
ATOM 841 C CA . ILE A 1 109 ? -9.488 15.855 7.102 1.00 50.41 109 ILE A CA 1
ATOM 842 C C . ILE A 1 109 ? -10.880 15.231 6.833 1.00 50.41 109 ILE A C 1
ATOM 844 O O . ILE A 1 109 ? -11.571 14.809 7.756 1.00 50.41 109 ILE A O 1
ATOM 848 N N . GLY A 1 110 ? -11.280 15.102 5.566 1.00 49.16 110 GLY A N 1
ATOM 849 C CA . GLY A 1 110 ? -12.567 14.583 5.100 1.00 49.16 110 GLY A CA 1
ATOM 850 C C . GLY A 1 110 ? -12.688 13.057 5.033 1.00 49.16 110 GLY A C 1
ATOM 851 O O . GLY A 1 110 ? -13.809 12.562 4.935 1.00 49.16 110 GLY A O 1
ATOM 852 N N . ALA A 1 111 ? -11.602 12.283 5.162 1.00 51.16 111 ALA A N 1
ATOM 853 C CA . ALA A 1 111 ? -11.698 10.820 5.287 1.00 51.16 111 ALA A CA 1
ATOM 854 C C . ALA A 1 111 ? -12.538 10.397 6.515 1.00 51.16 111 ALA A C 1
ATOM 856 O O . ALA A 1 111 ? -13.250 9.399 6.464 1.00 51.16 111 ALA A O 1
ATOM 857 N N . GLN A 1 112 ? -12.560 11.213 7.579 1.00 53.56 112 GLN A N 1
ATOM 858 C CA . GLN A 1 112 ? -13.477 11.031 8.716 1.00 53.56 112 GLN A CA 1
ATOM 859 C C . GLN A 1 112 ? -14.958 11.163 8.330 1.00 53.56 112 GLN A C 1
ATOM 861 O O . GLN A 1 112 ? -15.827 10.581 8.974 1.00 53.56 112 GLN A O 1
ATOM 866 N N . ASN A 1 113 ? -15.244 11.878 7.242 1.00 59.75 113 ASN A N 1
ATOM 867 C CA . ASN A 1 113 ? -16.589 12.138 6.745 1.00 59.75 113 ASN A CA 1
ATOM 868 C C . ASN A 1 113 ? -17.021 11.158 5.650 1.00 59.75 113 ASN A C 1
ATOM 870 O O . ASN A 1 113 ? -18.158 11.255 5.190 1.00 59.75 113 ASN A O 1
ATOM 874 N N . CYS A 1 114 ? -16.171 10.210 5.230 1.00 70.88 114 CYS A N 1
ATOM 875 C CA . CYS A 1 114 ? -16.538 9.272 4.169 1.00 70.88 114 CYS A CA 1
ATOM 876 C C . CYS A 1 114 ? -17.757 8.420 4.587 1.00 70.88 114 CYS A C 1
ATOM 878 O O . CYS A 1 114 ? -18.656 8.202 3.776 1.00 70.88 114 CYS A O 1
ATOM 880 N N . CYS A 1 115 ? -17.866 8.053 5.872 1.00 71.06 115 CYS A N 1
ATOM 881 C CA . CYS A 1 115 ? -19.030 7.334 6.404 1.00 71.06 115 CYS A CA 1
ATOM 882 C C . CYS A 1 115 ? -20.306 8.159 6.456 1.00 71.06 115 CYS A C 1
ATOM 884 O O . CYS A 1 115 ? -21.403 7.631 6.283 1.00 71.06 115 CYS A O 1
ATOM 886 N N . SER A 1 116 ? -20.149 9.464 6.636 1.00 70.06 116 SER A N 1
ATOM 887 C CA . SER A 1 116 ? -21.243 10.429 6.661 1.00 70.06 116 SER A CA 1
ATOM 888 C C . SER A 1 116 ? -21.644 10.893 5.256 1.00 70.06 116 SER A C 1
ATOM 890 O O . SER A 1 116 ? -22.685 11.535 5.096 1.00 70.06 116 SER A O 1
ATOM 892 N N . SER A 1 117 ? -20.842 10.586 4.228 1.00 69.62 117 SER A N 1
ATOM 893 C CA . SER A 1 117 ? -21.117 10.986 2.850 1.00 69.62 117 SER A CA 1
ATOM 894 C C . SER A 1 117 ? -22.350 10.262 2.314 1.00 69.62 117 SER A C 1
ATOM 896 O O . SER A 1 117 ? -22.401 9.033 2.244 1.00 69.62 117 SER A O 1
ATOM 898 N N . LYS A 1 118 ? -23.352 11.033 1.887 1.00 63.88 118 LYS A N 1
ATOM 899 C CA . LYS A 1 118 ? -24.566 10.509 1.242 1.00 63.88 118 LYS A CA 1
ATOM 900 C C . LYS A 1 118 ? -24.422 10.340 -0.273 1.00 63.88 118 LYS A C 1
ATOM 902 O O . LYS A 1 118 ? -25.296 9.744 -0.886 1.00 63.88 118 LYS A O 1
ATOM 907 N N . GLY A 1 119 ? -23.360 10.879 -0.873 1.00 68.00 119 GLY A N 1
ATOM 908 C CA . GLY A 1 119 ? -23.140 10.829 -2.317 1.00 68.00 119 GLY A CA 1
ATOM 909 C C . GLY A 1 119 ? -22.305 9.621 -2.728 1.00 68.00 119 GLY A C 1
ATOM 910 O O . GLY A 1 119 ? -21.233 9.401 -2.168 1.00 68.00 119 GLY A O 1
ATOM 911 N N . ASP A 1 120 ? -22.767 8.884 -3.738 1.00 71.12 120 ASP A N 1
ATOM 912 C CA . ASP A 1 120 ? -22.041 7.727 -4.279 1.00 71.12 120 ASP A CA 1
ATOM 913 C C . ASP A 1 120 ? -20.972 8.104 -5.319 1.00 71.12 120 ASP A C 1
ATOM 915 O O . ASP A 1 120 ? -20.151 7.275 -5.685 1.00 71.12 120 ASP A O 1
ATOM 919 N N . ALA A 1 121 ? -20.906 9.376 -5.733 1.00 74.38 121 ALA A N 1
ATOM 920 C CA . ALA A 1 121 ? -19.941 9.883 -6.720 1.00 74.38 121 ALA A CA 1
ATOM 921 C C . ALA A 1 121 ? -18.463 9.731 -6.305 1.00 74.38 121 ALA A C 1
ATOM 923 O O . ALA A 1 121 ? -17.568 9.855 -7.135 1.00 74.38 121 ALA A O 1
ATOM 924 N N . CYS A 1 122 ? -18.223 9.483 -5.018 1.00 69.12 122 CYS A N 1
ATOM 925 C CA . CYS A 1 122 ? -16.902 9.315 -4.424 1.00 69.12 122 CYS A CA 1
ATOM 926 C C . CYS A 1 122 ? -16.503 7.859 -4.211 1.00 69.12 122 CYS A C 1
ATOM 928 O O . CYS A 1 122 ? -15.412 7.604 -3.703 1.00 69.12 122 CYS A O 1
ATOM 930 N N . PHE A 1 123 ? -17.395 6.927 -4.544 1.00 75.25 123 PHE A N 1
ATOM 931 C CA . PHE A 1 123 ? -17.162 5.506 -4.400 1.00 75.25 123 PHE A CA 1
ATOM 932 C C . PHE A 1 123 ? -17.128 4.849 -5.776 1.00 75.25 123 PHE A C 1
ATOM 934 O O . PHE A 1 123 ? -17.976 5.101 -6.631 1.00 75.25 123 PHE A O 1
ATOM 941 N N . ASP A 1 124 ? -16.147 3.985 -5.980 1.00 75.19 124 ASP A N 1
ATOM 942 C CA . ASP A 1 124 ? -15.998 3.191 -7.190 1.00 75.19 124 ASP A CA 1
ATOM 943 C C . ASP A 1 124 ? -15.529 1.770 -6.840 1.00 75.19 124 ASP A C 1
ATOM 945 O O . ASP A 1 124 ? -15.596 1.324 -5.691 1.00 75.19 124 ASP A O 1
ATOM 949 N N . HIS A 1 125 ? -15.081 1.027 -7.849 1.00 75.75 125 HIS A N 1
ATOM 950 C CA . HIS A 1 125 ? -14.569 -0.329 -7.669 1.00 75.75 125 HIS A CA 1
ATOM 951 C C . HIS A 1 125 ? -13.288 -0.411 -6.818 1.00 75.75 125 HIS A C 1
ATOM 953 O O . HIS A 1 125 ? -12.978 -1.485 -6.296 1.00 75.75 125 HIS A O 1
ATOM 959 N N . LEU A 1 126 ? -12.549 0.693 -6.670 1.00 71.62 126 LEU A N 1
ATOM 960 C CA . LEU A 1 126 ? -11.401 0.788 -5.782 1.00 71.62 126 LEU A CA 1
ATOM 961 C C . LEU A 1 126 ? -11.854 1.331 -4.428 1.00 71.62 126 LEU A C 1
ATOM 963 O O . LEU A 1 126 ? -11.648 0.673 -3.415 1.00 71.62 126 LEU A O 1
ATOM 967 N N . PHE A 1 127 ? -12.513 2.480 -4.371 1.00 74.69 127 PHE A N 1
ATOM 968 C CA . PHE A 1 127 ? -12.952 3.135 -3.146 1.00 74.69 127 PHE A CA 1
ATOM 969 C C . PHE A 1 127 ? -14.383 2.716 -2.775 1.00 74.69 127 PHE A C 1
ATOM 971 O O . PHE A 1 127 ? -15.347 3.352 -3.180 1.00 74.69 127 PHE A O 1
ATOM 978 N N . THR A 1 128 ? -14.555 1.645 -1.992 1.00 75.81 128 THR A N 1
ATOM 979 C CA . THR A 1 128 ? -15.894 1.167 -1.594 1.00 75.81 128 THR A CA 1
ATOM 980 C C . THR A 1 128 ? -16.346 1.732 -0.243 1.00 75.81 128 THR A C 1
ATOM 982 O O . THR A 1 128 ? -15.542 1.988 0.657 1.00 75.81 128 THR A O 1
ATOM 985 N N . ARG A 1 129 ? -17.666 1.882 -0.061 1.00 75.69 129 ARG A N 1
ATOM 986 C CA . ARG A 1 129 ? -18.264 2.347 1.205 1.00 75.69 129 ARG A CA 1
ATOM 987 C C . ARG A 1 129 ? -17.957 1.409 2.375 1.00 75.69 129 ARG A C 1
ATOM 989 O O . ARG A 1 129 ? -17.694 1.869 3.480 1.00 75.69 129 ARG A O 1
ATOM 996 N N . GLU A 1 130 ? -17.917 0.106 2.112 1.00 76.12 130 GLU A N 1
ATOM 997 C CA . GLU A 1 130 ? -17.547 -0.921 3.092 1.00 76.12 130 GLU A CA 1
ATOM 998 C C . GLU A 1 130 ? -16.111 -0.741 3.609 1.00 76.12 130 GLU A C 1
ATOM 1000 O O . GLU A 1 130 ? -15.872 -0.821 4.812 1.00 76.12 130 GLU A O 1
ATOM 1005 N N . ARG A 1 131 ? -15.154 -0.422 2.724 1.00 76.06 131 ARG A N 1
ATOM 1006 C CA . ARG A 1 131 ? -13.770 -0.127 3.131 1.00 76.06 131 ARG A CA 1
ATOM 1007 C C . ARG A 1 131 ? -13.682 1.156 3.955 1.00 76.06 131 ARG A C 1
ATOM 1009 O O . ARG A 1 131 ? -12.869 1.236 4.872 1.00 76.06 131 ARG A O 1
ATOM 1016 N N . CYS A 1 132 ? -14.494 2.150 3.605 1.00 75.94 132 CYS A N 1
ATOM 1017 C CA . CYS A 1 132 ? -14.524 3.449 4.271 1.00 75.94 132 CYS A CA 1
ATOM 1018 C C . CYS A 1 132 ? -15.070 3.331 5.707 1.00 75.94 132 CYS A C 1
ATOM 1020 O O . CYS A 1 132 ? -14.542 3.966 6.621 1.00 75.94 132 CYS A O 1
ATOM 1022 N N . CYS A 1 133 ? -16.075 2.474 5.915 1.00 72.56 133 CYS A N 1
ATOM 1023 C CA . CYS A 1 133 ? -16.758 2.292 7.194 1.00 72.56 133 CYS A CA 1
ATOM 1024 C C . CYS A 1 133 ? -16.570 0.885 7.738 1.00 72.56 133 CYS A C 1
ATOM 1026 O O . CYS A 1 133 ? -17.476 0.052 7.658 1.00 72.56 133 CYS A O 1
ATOM 1028 N N . ARG A 1 134 ? -15.416 0.622 8.358 1.00 71.94 134 ARG A N 1
ATOM 1029 C CA . ARG A 1 134 ? -15.222 -0.626 9.107 1.00 71.94 134 ARG A CA 1
ATOM 1030 C C . ARG A 1 134 ? -16.019 -0.581 10.412 1.00 71.94 134 ARG A C 1
ATOM 1032 O O . ARG A 1 134 ? -15.486 -0.225 11.457 1.00 71.94 134 ARG A O 1
ATOM 1039 N N . GLY A 1 135 ? -17.302 -0.932 10.338 1.00 61.81 135 GLY A N 1
ATOM 1040 C CA . GLY A 1 135 ? -18.186 -0.982 11.506 1.00 61.81 135 GLY A CA 1
ATOM 1041 C C . GLY A 1 135 ? -18.331 0.377 12.194 1.00 61.81 135 GLY A C 1
ATOM 1042 O O . GLY A 1 135 ? -18.131 0.472 13.397 1.00 61.81 135 GLY A O 1
ATOM 1043 N N . GLU A 1 136 ? -18.628 1.423 11.414 1.00 60.22 136 GLU A N 1
ATOM 1044 C CA . GLU A 1 136 ? -18.856 2.810 11.874 1.00 60.22 136 GLU A CA 1
ATOM 1045 C C . GLU A 1 136 ? -17.619 3.578 12.370 1.00 60.22 136 GLU A C 1
ATOM 1047 O O . GLU A 1 136 ? -17.710 4.779 12.624 1.00 60.22 136 GLU A O 1
ATOM 1052 N N . GLN A 1 137 ? -16.443 2.947 12.436 1.00 60.72 137 GLN A N 1
ATOM 1053 C CA . GLN A 1 137 ? -15.194 3.672 12.659 1.00 60.72 137 GLN A CA 1
ATOM 1054 C C . GLN A 1 137 ? -14.652 4.195 11.324 1.00 60.72 137 GLN A C 1
ATOM 1056 O O . GLN A 1 137 ? -14.375 3.391 10.427 1.00 60.72 137 GLN A O 1
ATOM 1061 N N . PRO A 1 138 ? -14.488 5.521 11.159 1.00 62.25 138 PRO A N 1
ATOM 1062 C CA . PRO A 1 138 ? -13.895 6.060 9.952 1.00 62.25 138 PRO A CA 1
ATOM 1063 C C . PRO A 1 138 ? -12.424 5.664 9.888 1.00 62.25 138 PRO A C 1
ATOM 1065 O O . PRO A 1 138 ? -11.652 5.905 10.821 1.00 62.25 138 PRO A O 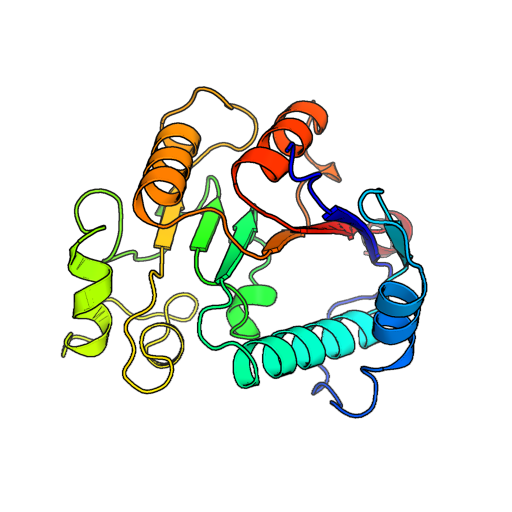1
ATOM 1068 N N . ILE A 1 139 ? -12.028 5.079 8.765 1.00 70.50 139 ILE A N 1
ATOM 1069 C CA . ILE A 1 139 ? -10.637 4.729 8.500 1.00 70.50 139 ILE A CA 1
ATOM 1070 C C . ILE A 1 139 ? -10.113 5.638 7.410 1.00 70.50 139 ILE A C 1
ATOM 1072 O O . ILE A 1 139 ? -10.819 5.981 6.463 1.00 70.50 139 ILE A O 1
ATOM 1076 N N . PHE A 1 140 ? -8.855 6.046 7.559 1.00 71.62 140 PHE A N 1
ATOM 1077 C CA . PHE A 1 140 ? -8.188 6.796 6.514 1.00 71.62 140 PHE A CA 1
ATOM 1078 C C . PHE A 1 140 ? -8.039 5.901 5.281 1.00 71.62 140 PHE A C 1
ATOM 1080 O O . PHE A 1 140 ? -7.182 5.018 5.244 1.00 71.62 140 PHE A O 1
ATOM 1087 N N . LEU A 1 141 ? -8.885 6.145 4.286 1.00 76.25 141 LEU A N 1
ATOM 1088 C CA . LEU A 1 141 ? -8.697 5.640 2.942 1.00 76.25 141 LEU A CA 1
ATOM 1089 C C . LEU A 1 141 ? -8.095 6.744 2.085 1.00 76.25 141 LEU A C 1
ATOM 1091 O O . LEU A 1 141 ? -8.553 7.885 2.126 1.00 76.25 141 LEU A O 1
ATOM 1095 N N . GLY A 1 142 ? -7.084 6.403 1.297 1.00 76.62 142 GLY A N 1
ATOM 1096 C CA . GLY A 1 142 ? -6.398 7.399 0.489 1.00 76.62 142 GLY A CA 1
ATOM 1097 C C . GLY A 1 142 ? -5.801 6.830 -0.781 1.00 76.62 142 GLY A C 1
ATOM 1098 O O . GLY A 1 142 ? -5.331 5.697 -0.820 1.00 76.62 142 GLY A O 1
ATOM 1099 N N . LEU A 1 143 ? -5.786 7.668 -1.808 1.00 84.50 143 LEU A N 1
ATOM 1100 C CA . LEU A 1 143 ? -4.986 7.488 -3.008 1.00 84.50 143 LEU A CA 1
ATOM 1101 C C . LEU A 1 143 ? -3.950 8.612 -3.034 1.00 84.50 143 LEU A C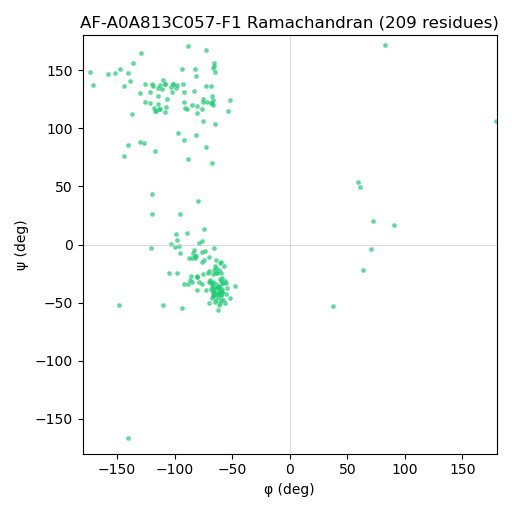 1
ATOM 1103 O O . LEU A 1 143 ? -4.311 9.791 -3.074 1.00 84.50 143 LEU A O 1
ATOM 1107 N N . ILE A 1 144 ? -2.675 8.254 -2.960 1.00 88.50 144 ILE A N 1
ATOM 1108 C CA . ILE A 1 144 ? -1.559 9.192 -3.013 1.00 88.50 144 ILE A CA 1
ATOM 1109 C C . ILE A 1 144 ? -0.874 9.012 -4.358 1.00 88.50 144 ILE A C 1
ATOM 1111 O O . ILE A 1 144 ? -0.278 7.971 -4.627 1.00 88.50 144 ILE A O 1
ATOM 1115 N N . ASP A 1 145 ? -0.964 10.053 -5.177 1.00 90.12 145 ASP A N 1
ATOM 1116 C CA . ASP A 1 145 ? -0.222 10.139 -6.426 1.00 90.12 145 ASP A CA 1
ATOM 1117 C C . ASP A 1 145 ? 1.260 10.370 -6.139 1.00 90.12 145 ASP A C 1
ATOM 1119 O O . ASP A 1 145 ? 1.639 11.310 -5.425 1.00 90.12 145 ASP A O 1
ATOM 1123 N N . GLY A 1 146 ? 2.100 9.470 -6.638 1.00 91.56 146 GLY A N 1
ATOM 1124 C CA . GLY A 1 146 ? 3.524 9.534 -6.378 1.00 91.56 146 GLY A CA 1
ATOM 1125 C C . GLY A 1 146 ? 4.347 8.562 -7.203 1.00 91.56 146 GLY A C 1
ATOM 1126 O O . GLY A 1 146 ? 4.030 7.384 -7.323 1.00 91.56 146 GLY A O 1
ATOM 1127 N N . ASP A 1 147 ? 5.465 9.068 -7.710 1.00 92.50 147 ASP A N 1
ATOM 1128 C CA . ASP A 1 147 ? 6.509 8.258 -8.320 1.00 92.50 147 ASP A CA 1
ATOM 1129 C C . ASP A 1 147 ? 7.384 7.632 -7.223 1.00 92.50 147 ASP A C 1
ATOM 1131 O O . ASP A 1 147 ? 8.025 8.327 -6.427 1.00 92.50 147 ASP A O 1
ATOM 1135 N N . VAL A 1 148 ? 7.409 6.299 -7.179 1.00 92.69 148 VAL A N 1
ATOM 1136 C CA . VAL A 1 148 ? 8.190 5.521 -6.208 1.00 92.69 148 VAL A CA 1
ATOM 1137 C C . VAL A 1 148 ? 9.698 5.723 -6.365 1.00 92.69 148 VAL A C 1
ATOM 1139 O O . VAL A 1 148 ? 10.421 5.578 -5.379 1.00 92.69 148 VAL A O 1
ATOM 1142 N N . THR A 1 149 ? 10.169 6.101 -7.558 1.00 92.31 149 THR A N 1
ATOM 1143 C CA . THR A 1 149 ? 11.586 6.368 -7.849 1.00 92.31 149 THR A CA 1
ATOM 1144 C C . THR A 1 149 ? 12.020 7.760 -7.394 1.00 92.31 149 THR A C 1
ATOM 1146 O O . THR A 1 149 ? 13.168 7.952 -6.995 1.00 92.31 149 THR A O 1
ATOM 1149 N N . ASN A 1 150 ? 11.099 8.725 -7.358 1.00 94.25 150 ASN A N 1
ATOM 1150 C CA . ASN A 1 150 ? 11.373 10.083 -6.903 1.00 94.25 150 ASN A CA 1
ATOM 1151 C C . ASN A 1 150 ? 11.172 10.211 -5.386 1.00 94.25 150 ASN A C 1
ATOM 1153 O O . ASN A 1 150 ? 10.198 10.802 -4.916 1.00 94.25 150 ASN A O 1
ATOM 1157 N N . THR A 1 151 ? 12.101 9.665 -4.599 1.00 92.88 151 THR A N 1
ATOM 1158 C CA . THR A 1 151 ? 11.961 9.573 -3.132 1.00 92.88 151 THR A CA 1
ATOM 1159 C C . THR A 1 151 ? 11.907 10.910 -2.385 1.00 92.88 151 THR A C 1
ATOM 1161 O O . THR A 1 151 ? 11.550 10.935 -1.208 1.00 92.88 151 THR A O 1
ATOM 1164 N N . GLU A 1 152 ? 12.264 12.010 -3.046 1.00 93.44 152 GLU A N 1
ATOM 1165 C CA . GLU A 1 152 ? 12.184 13.380 -2.516 1.00 93.44 152 GLU A CA 1
ATOM 1166 C C . GLU A 1 152 ? 10.978 14.153 -3.080 1.00 93.44 152 GLU A C 1
ATOM 1168 O O . GLU A 1 152 ? 10.746 15.314 -2.744 1.00 93.44 152 GLU A O 1
ATOM 1173 N N . GLY A 1 153 ? 10.188 13.505 -3.937 1.00 93.50 153 GLY A N 1
ATOM 1174 C CA . GLY A 1 153 ? 9.055 14.096 -4.622 1.00 93.50 153 GLY A CA 1
ATOM 1175 C C . GLY A 1 153 ? 7.842 14.353 -3.727 1.00 93.50 153 GLY A C 1
ATOM 1176 O O . GLY A 1 153 ? 7.685 13.835 -2.618 1.00 93.50 153 GLY A O 1
ATOM 1177 N N . ALA A 1 154 ? 6.913 15.128 -4.283 1.00 91.19 154 ALA A N 1
ATOM 1178 C CA . ALA A 1 154 ? 5.656 15.524 -3.651 1.00 91.19 154 ALA A CA 1
ATOM 1179 C C . ALA A 1 154 ? 4.790 14.343 -3.161 1.00 91.19 154 ALA A C 1
ATOM 1181 O O . ALA A 1 154 ? 4.103 14.472 -2.141 1.00 91.19 154 ALA A O 1
ATOM 1182 N N . GLY A 1 155 ? 4.821 13.208 -3.866 1.00 91.69 155 GLY A N 1
ATOM 1183 C CA . GLY A 1 155 ? 4.107 11.994 -3.471 1.00 91.69 155 GLY A CA 1
ATOM 1184 C C . GLY A 1 155 ? 4.615 11.457 -2.136 1.00 91.69 155 GLY A C 1
ATOM 1185 O O . GLY A 1 155 ? 3.853 11.358 -1.172 1.00 91.69 155 GLY A O 1
ATOM 1186 N N . TRP A 1 156 ? 5.919 11.180 -2.040 1.00 94.56 156 TRP A N 1
ATOM 1187 C CA . TRP A 1 156 ? 6.544 10.700 -0.803 1.00 94.56 156 TRP A CA 1
ATOM 1188 C C . TRP A 1 156 ? 6.386 11.692 0.347 1.00 94.56 156 TRP A C 1
ATOM 1190 O O . TRP A 1 156 ? 6.067 11.281 1.461 1.00 94.56 156 TRP A O 1
ATOM 1200 N N . ALA A 1 157 ? 6.510 12.995 0.082 1.00 93.50 157 ALA A N 1
ATOM 1201 C CA . ALA A 1 157 ? 6.246 14.026 1.084 1.00 93.50 157 ALA A CA 1
ATOM 1202 C C . ALA A 1 157 ? 4.806 13.949 1.635 1.00 93.50 157 ALA A C 1
ATOM 1204 O O . ALA A 1 157 ? 4.598 14.051 2.846 1.00 93.50 157 ALA A O 1
ATOM 1205 N N . SER A 1 158 ? 3.816 13.702 0.771 1.00 90.44 158 SER A N 1
ATOM 1206 C CA . SER A 1 158 ? 2.413 13.525 1.176 1.00 90.44 158 SER A CA 1
ATOM 1207 C C . SER A 1 158 ? 2.221 12.257 2.020 1.00 90.44 158 SER A C 1
ATOM 1209 O O . SER A 1 158 ? 1.560 12.299 3.059 1.00 90.44 158 SER A O 1
ATOM 1211 N N . LEU A 1 159 ? 2.855 11.145 1.632 1.00 92.12 159 LEU A N 1
ATOM 1212 C CA . LEU A 1 159 ? 2.823 9.895 2.395 1.00 92.12 159 LEU A CA 1
ATOM 1213 C C . LEU A 1 159 ? 3.508 10.033 3.765 1.00 92.12 159 LEU A C 1
ATOM 1215 O O . LEU A 1 159 ? 2.974 9.566 4.770 1.00 92.12 159 LEU A O 1
ATOM 1219 N N . PHE A 1 160 ? 4.650 10.718 3.852 1.00 93.94 160 PHE A N 1
ATOM 1220 C CA . PHE A 1 160 ? 5.314 10.966 5.134 1.00 93.94 160 PHE A CA 1
ATOM 1221 C C . PHE A 1 160 ? 4.506 11.882 6.042 1.00 93.94 160 PHE A C 1
ATOM 1223 O O . PHE A 1 160 ? 4.439 11.626 7.244 1.00 93.94 160 PHE A O 1
ATOM 1230 N N . ARG A 1 161 ? 3.836 12.896 5.488 1.00 90.44 161 ARG A N 1
ATOM 1231 C CA . ARG A 1 161 ? 2.908 13.735 6.253 1.00 90.44 161 ARG A CA 1
ATOM 1232 C C . ARG A 1 161 ? 1.773 12.899 6.849 1.00 90.44 161 ARG A C 1
ATOM 1234 O O . ARG A 1 161 ? 1.469 13.050 8.029 1.00 90.44 161 ARG A O 1
ATOM 1241 N N . LEU A 1 162 ? 1.198 11.975 6.076 1.00 88.25 162 LEU A N 1
ATOM 1242 C CA . LEU A 1 162 ? 0.183 11.045 6.580 1.00 88.25 162 LEU A CA 1
ATOM 1243 C C . LEU A 1 162 ? 0.717 10.187 7.734 1.00 88.25 162 LEU A C 1
ATOM 1245 O O . LEU A 1 162 ? 0.068 10.073 8.776 1.00 88.25 162 LEU A O 1
ATOM 1249 N N . VAL A 1 163 ? 1.905 9.605 7.562 1.00 91.62 163 VAL A N 1
ATOM 1250 C CA . VAL A 1 163 ? 2.566 8.784 8.588 1.00 91.62 163 VAL A CA 1
ATOM 1251 C C . VAL A 1 163 ? 2.874 9.603 9.843 1.00 91.62 163 VAL A C 1
ATOM 1253 O O . VAL A 1 163 ? 2.724 9.103 10.953 1.00 91.62 163 VAL A O 1
ATOM 1256 N N . GLN A 1 164 ? 3.250 10.873 9.702 1.00 90.94 164 GLN A N 1
ATOM 1257 C CA . GLN A 1 164 ? 3.475 11.769 10.835 1.00 90.94 164 GLN A CA 1
ATOM 1258 C C . GLN A 1 164 ? 2.180 12.057 11.607 1.00 90.94 164 GLN A C 1
ATOM 1260 O O . GLN A 1 164 ? 2.199 12.106 12.833 1.00 90.94 164 GLN A O 1
ATOM 1265 N N . MET A 1 165 ? 1.060 12.230 10.903 1.00 85.69 165 MET A N 1
ATOM 1266 C CA . MET A 1 165 ? -0.238 12.524 11.517 1.00 85.69 165 MET A CA 1
ATOM 1267 C C . MET A 1 165 ? -0.888 11.303 12.168 1.00 85.69 165 MET A C 1
ATOM 1269 O O . MET A 1 165 ? -1.594 11.438 13.161 1.00 85.69 165 MET A O 1
ATOM 1273 N N . THR A 1 166 ? -0.689 10.120 11.589 1.00 86.75 166 THR A N 1
ATOM 1274 C CA . THR A 1 166 ? -1.472 8.924 11.935 1.00 86.75 166 THR A CA 1
ATOM 1275 C C . THR A 1 166 ? -0.627 7.762 12.455 1.00 86.75 166 THR A C 1
ATOM 1277 O O . THR A 1 166 ? -1.173 6.732 12.831 1.00 86.75 166 THR A O 1
ATOM 1280 N N . GLY A 1 167 ? 0.699 7.900 12.482 1.00 90.69 167 GLY A N 1
ATOM 1281 C CA . GLY A 1 167 ? 1.643 6.814 12.742 1.00 90.69 167 GLY A CA 1
ATOM 1282 C C . GLY A 1 167 ? 1.937 5.975 11.494 1.00 90.69 167 GLY A C 1
ATOM 1283 O O . GLY A 1 167 ? 1.278 6.112 10.461 1.00 90.69 167 GLY A O 1
ATOM 1284 N N . LYS A 1 168 ? 2.914 5.066 11.595 1.00 93.75 168 LYS A N 1
ATOM 1285 C CA . LYS A 1 168 ? 3.244 4.114 10.522 1.00 93.75 168 LYS A CA 1
ATOM 1286 C C . LYS A 1 168 ? 2.115 3.115 10.291 1.00 93.75 168 LYS A C 1
ATOM 1288 O O . LYS A 1 168 ? 1.379 2.767 11.212 1.00 93.75 168 LYS A O 1
ATOM 1293 N N . PHE A 1 169 ? 2.020 2.626 9.064 1.00 93.75 169 PHE A N 1
ATOM 1294 C CA . PHE A 1 169 ? 1.177 1.485 8.739 1.00 93.75 169 PHE A CA 1
ATOM 1295 C C . PHE A 1 169 ? 1.689 0.234 9.453 1.00 93.75 169 PHE A C 1
ATOM 1297 O O . PHE A 1 169 ? 2.894 0.066 9.663 1.00 93.75 169 PHE A O 1
ATOM 1304 N N . ASP A 1 170 ? 0.788 -0.670 9.808 1.00 91.44 170 ASP A N 1
ATOM 1305 C CA . ASP A 1 170 ? 1.182 -1.958 10.376 1.00 91.44 170 ASP A CA 1
ATOM 1306 C C . ASP A 1 170 ? 1.840 -2.833 9.309 1.00 91.44 170 ASP A C 1
ATOM 1308 O O . ASP A 1 170 ? 2.780 -3.578 9.592 1.00 91.44 170 ASP A O 1
ATOM 1312 N N . LEU A 1 171 ? 1.390 -2.676 8.064 1.00 93.00 171 LEU A N 1
ATOM 1313 C CA . LEU A 1 171 ? 1.832 -3.458 6.926 1.00 93.00 171 LEU A CA 1
ATOM 1314 C C . LEU A 1 171 ? 1.893 -2.607 5.655 1.00 93.00 171 LEU A C 1
ATOM 1316 O O . LEU A 1 171 ? 0.970 -1.850 5.361 1.00 93.00 171 LEU A O 1
ATOM 1320 N N . VAL A 1 172 ? 2.961 -2.770 4.880 1.00 94.88 172 VAL A N 1
ATOM 1321 C CA . VAL A 1 172 ? 3.033 -2.312 3.488 1.00 94.88 172 VAL A CA 1
ATOM 1322 C C . VAL A 1 172 ? 3.003 -3.505 2.542 1.00 94.88 172 VAL A C 1
ATOM 1324 O O . VAL A 1 172 ? 3.655 -4.506 2.800 1.00 94.88 172 VAL A O 1
ATOM 1327 N N . ILE A 1 173 ? 2.267 -3.412 1.449 1.00 93.31 173 ILE A N 1
ATOM 1328 C CA . ILE A 1 173 ? 2.301 -4.346 0.332 1.00 93.31 173 ILE A CA 1
ATOM 1329 C C . ILE A 1 173 ? 2.984 -3.624 -0.826 1.00 93.31 173 ILE A C 1
ATOM 1331 O O . ILE A 1 173 ? 2.765 -2.439 -1.054 1.00 93.31 173 ILE A O 1
ATOM 1335 N N . THR A 1 174 ? 3.854 -4.321 -1.535 1.00 91.75 174 THR A N 1
ATOM 1336 C CA . THR A 1 174 ? 4.325 -3.904 -2.849 1.00 91.75 174 THR A CA 1
ATOM 1337 C C . THR A 1 174 ? 4.331 -5.142 -3.718 1.00 91.75 174 THR A C 1
ATOM 1339 O O . THR A 1 174 ? 5.042 -6.109 -3.447 1.00 91.75 174 THR A O 1
ATOM 1342 N N . SER A 1 175 ? 3.447 -5.163 -4.704 1.00 86.31 175 SER A N 1
ATOM 1343 C CA . SER A 1 175 ? 3.336 -6.267 -5.646 1.00 86.31 175 SER A CA 1
ATOM 1344 C C . SER A 1 175 ? 3.435 -5.733 -7.052 1.00 86.31 175 SER A C 1
ATOM 1346 O O . SER A 1 175 ? 2.780 -4.740 -7.348 1.00 86.31 175 SER A O 1
ATOM 1348 N N . HIS A 1 176 ? 4.169 -6.442 -7.899 1.00 79.38 176 HIS A N 1
ATOM 1349 C CA . HIS A 1 176 ? 4.328 -6.099 -9.305 1.00 79.38 176 HIS A CA 1
ATOM 1350 C C . HIS A 1 176 ? 4.941 -4.708 -9.535 1.00 79.38 176 HIS A C 1
ATOM 1352 O O . HIS A 1 176 ? 4.321 -3.835 -10.138 1.00 79.38 176 HIS A O 1
ATOM 1358 N N . LEU A 1 177 ? 6.101 -4.459 -8.924 1.00 86.69 177 LEU A N 1
ATOM 1359 C CA . LEU A 1 177 ? 6.717 -3.133 -8.939 1.00 86.69 177 LEU A CA 1
ATOM 1360 C C . LEU A 1 177 ? 8.237 -3.220 -8.909 1.00 86.69 177 LEU A C 1
ATOM 1362 O O . LEU A 1 177 ? 8.892 -2.609 -9.741 1.00 86.69 177 LEU A O 1
ATOM 1366 N N . LEU A 1 178 ? 8.815 -3.956 -7.951 1.00 87.56 178 LEU A N 1
ATOM 1367 C CA . LEU A 1 178 ? 10.272 -3.986 -7.772 1.00 87.56 178 LEU A CA 1
ATOM 1368 C C . LEU A 1 178 ? 11.027 -4.462 -9.013 1.00 87.56 178 LEU A C 1
ATOM 1370 O O . LEU A 1 178 ? 12.147 -4.016 -9.238 1.00 87.56 178 LEU A O 1
ATOM 1374 N N . GLU A 1 179 ? 10.439 -5.375 -9.776 1.00 83.62 179 GLU A N 1
ATOM 1375 C CA . GLU A 1 179 ? 11.003 -5.910 -11.009 1.00 83.62 179 GLU A CA 1
ATOM 1376 C C . GLU A 1 179 ? 11.102 -4.873 -12.135 1.00 83.62 179 GLU A C 1
ATOM 1378 O O . GLU A 1 179 ? 11.979 -5.000 -12.988 1.00 83.62 179 GLU A O 1
ATOM 1383 N N . ASP A 1 180 ? 10.261 -3.837 -12.097 1.00 85.25 180 ASP A N 1
ATOM 1384 C CA . ASP A 1 180 ? 10.189 -2.790 -13.117 1.00 85.25 180 ASP A CA 1
ATOM 1385 C C . ASP A 1 180 ? 11.022 -1.549 -12.748 1.00 85.25 180 ASP A C 1
ATOM 1387 O O . ASP A 1 180 ? 11.192 -0.636 -13.560 1.00 85.25 180 ASP A O 1
ATOM 1391 N N . LEU A 1 181 ? 11.568 -1.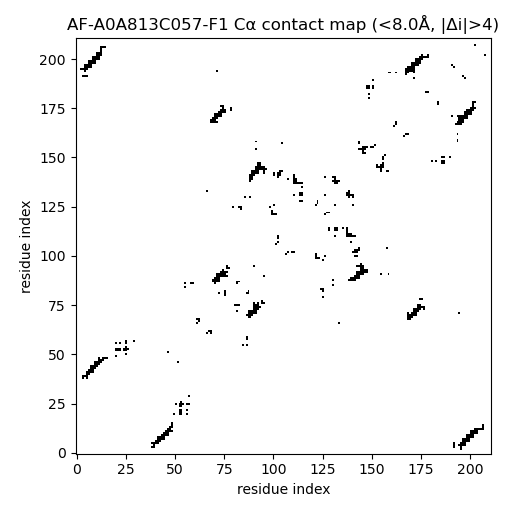484 -11.527 1.00 88.88 181 LEU A N 1
ATOM 1392 C CA . LEU A 1 181 ? 12.378 -0.350 -11.080 1.00 88.88 181 LEU A CA 1
ATOM 1393 C C . LEU A 1 181 ? 13.832 -0.480 -11.536 1.00 88.88 181 LEU A C 1
ATOM 1395 O O . LEU A 1 181 ? 14.503 -1.473 -11.264 1.00 88.88 181 LEU A O 1
ATOM 1399 N N . THR A 1 182 ? 14.373 0.599 -12.105 1.00 90.62 182 THR A N 1
ATOM 1400 C CA . THR A 1 182 ? 15.813 0.711 -12.397 1.00 90.62 182 THR A CA 1
ATOM 1401 C C . THR A 1 182 ? 16.667 0.653 -11.124 1.00 90.62 182 THR A C 1
ATOM 1403 O O . THR A 1 182 ? 17.749 0.072 -11.134 1.00 90.62 182 THR A O 1
ATOM 1406 N N . ASP A 1 183 ? 16.183 1.243 -10.023 1.00 90.62 183 ASP A N 1
ATOM 1407 C CA . ASP A 1 183 ? 16.800 1.149 -8.694 1.00 90.62 183 ASP A CA 1
ATOM 1408 C C . ASP A 1 183 ? 15.757 0.760 -7.627 1.00 90.62 183 ASP A C 1
ATOM 1410 O O . ASP A 1 183 ? 15.167 1.628 -6.972 1.00 90.62 183 ASP A O 1
ATOM 1414 N N . PRO A 1 184 ? 15.528 -0.545 -7.397 1.00 90.12 184 PRO A N 1
ATOM 1415 C CA . PRO A 1 184 ? 14.611 -1.008 -6.357 1.00 90.12 184 PRO A CA 1
ATOM 1416 C C . PRO A 1 184 ? 15.089 -0.654 -4.938 1.00 90.12 184 PRO A C 1
ATOM 1418 O O . PRO A 1 184 ? 14.291 -0.633 -3.995 1.00 90.12 184 PRO A O 1
ATOM 1421 N N . THR A 1 185 ? 16.377 -0.334 -4.758 1.00 89.38 185 THR A N 1
ATOM 1422 C CA . THR A 1 185 ? 16.952 0.030 -3.455 1.00 89.38 185 THR A CA 1
ATOM 1423 C C . THR A 1 185 ? 16.323 1.304 -2.910 1.00 89.38 185 THR A C 1
ATOM 1425 O O . THR A 1 185 ? 16.101 1.410 -1.699 1.00 89.38 185 THR A O 1
ATOM 1428 N N . ALA A 1 186 ? 16.021 2.264 -3.789 1.00 90.06 186 ALA A N 1
ATOM 1429 C CA . ALA A 1 186 ? 15.381 3.518 -3.423 1.00 90.06 186 ALA A CA 1
ATOM 1430 C C . ALA A 1 186 ? 14.051 3.267 -2.699 1.00 90.06 186 ALA A C 1
ATOM 1432 O O . ALA A 1 186 ? 13.876 3.755 -1.581 1.00 90.06 186 ALA A O 1
ATOM 1433 N N . LEU A 1 187 ? 13.176 2.425 -3.265 1.00 92.06 187 LEU A N 1
ATOM 1434 C CA . LEU A 1 187 ? 11.901 2.053 -2.647 1.00 92.06 187 LEU A CA 1
ATOM 1435 C C . LEU A 1 187 ? 12.106 1.272 -1.345 1.00 92.06 187 LEU A C 1
ATOM 1437 O O . LEU A 1 187 ? 11.534 1.632 -0.315 1.00 92.06 187 LEU A O 1
ATOM 1441 N N . VAL A 1 188 ? 12.955 0.237 -1.356 1.00 90.44 188 VAL A N 1
ATOM 1442 C CA . VAL A 1 188 ? 13.196 -0.619 -0.180 1.00 90.44 188 VAL A CA 1
ATOM 1443 C C . VAL A 1 188 ? 13.688 0.194 1.024 1.00 90.44 188 VAL A C 1
ATOM 1445 O O . VAL A 1 188 ? 13.309 -0.098 2.157 1.00 90.44 188 VAL A O 1
ATOM 1448 N N . ARG A 1 189 ? 14.461 1.267 0.809 1.00 90.88 189 ARG A N 1
ATOM 1449 C CA . ARG A 1 189 ? 14.896 2.189 1.877 1.00 90.88 189 ARG A CA 1
ATOM 1450 C C . ARG A 1 189 ? 13.767 3.047 2.454 1.00 90.88 189 ARG A C 1
ATOM 1452 O O . ARG A 1 189 ? 13.904 3.531 3.581 1.00 90.88 189 ARG A O 1
ATOM 1459 N N . GLN A 1 190 ? 12.676 3.256 1.721 1.00 94.00 190 GLN A N 1
ATOM 1460 C CA . GLN A 1 190 ? 11.520 4.004 2.218 1.00 94.00 190 GLN A CA 1
ATOM 1461 C C . GLN A 1 190 ? 10.546 3.133 3.016 1.00 94.00 190 GLN A C 1
ATOM 1463 O O . GLN A 1 190 ? 9.959 3.633 3.975 1.00 94.00 190 GLN A O 1
ATOM 1468 N N . LEU A 1 191 ? 10.401 1.840 2.690 1.00 93.25 191 LEU A N 1
ATOM 1469 C CA . LEU A 1 191 ? 9.412 0.954 3.332 1.00 93.25 191 LEU A CA 1
ATOM 1470 C C . LEU A 1 191 ? 9.488 0.965 4.877 1.00 93.25 191 LEU A C 1
ATOM 1472 O O . LEU A 1 191 ? 8.455 1.184 5.516 1.00 93.25 191 LEU A O 1
ATOM 1476 N N . PRO A 1 192 ? 10.677 0.864 5.514 1.00 92.31 192 PRO A N 1
ATOM 1477 C CA . PRO A 1 192 ? 10.808 0.941 6.972 1.00 92.31 192 PRO A CA 1
ATOM 1478 C C . PRO A 1 192 ? 10.358 2.267 7.587 1.00 92.31 192 PRO A C 1
ATOM 1480 O O . PRO A 1 192 ? 10.104 2.337 8.791 1.00 92.31 192 PRO A O 1
ATOM 1483 N N . LYS A 1 193 ? 10.317 3.350 6.805 1.00 94.62 193 LYS A N 1
ATOM 1484 C CA . LYS A 1 193 ? 9.913 4.679 7.279 1.00 94.62 193 LYS A CA 1
ATOM 1485 C C . LYS A 1 193 ? 8.397 4.815 7.340 1.00 94.62 193 LYS A C 1
ATOM 1487 O O . LYS A 1 193 ? 7.912 5.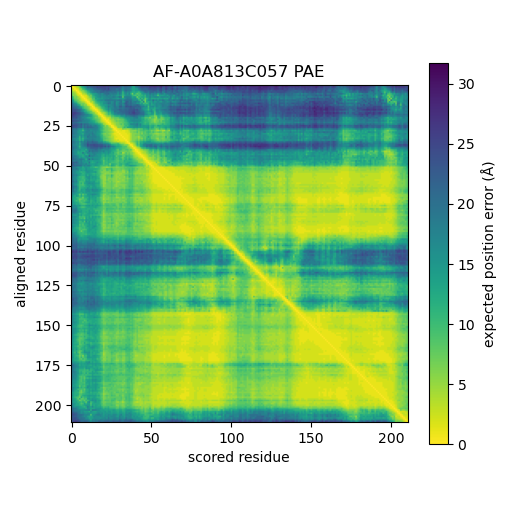568 8.179 1.00 94.62 193 LYS A O 1
ATOM 1492 N N . VAL A 1 194 ? 7.669 4.071 6.508 1.00 95.19 194 VAL A N 1
ATOM 1493 C CA . VAL A 1 194 ? 6.208 4.175 6.389 1.00 95.19 194 VAL A CA 1
ATOM 1494 C C . VAL A 1 194 ? 5.457 3.028 7.055 1.00 95.19 194 VAL A C 1
ATOM 1496 O O . VAL A 1 194 ? 4.326 3.243 7.474 1.00 95.19 194 VAL A O 1
ATOM 1499 N N . ALA A 1 195 ? 6.070 1.852 7.222 1.00 94.69 195 ALA A N 1
ATOM 1500 C CA . ALA A 1 195 ? 5.406 0.688 7.805 1.00 94.69 195 ALA A CA 1
ATOM 1501 C C . ALA A 1 195 ? 6.266 -0.079 8.825 1.00 94.69 195 ALA A C 1
ATOM 1503 O O . ALA A 1 195 ? 7.498 -0.009 8.814 1.00 94.69 195 ALA A O 1
ATOM 1504 N N . HIS A 1 196 ? 5.602 -0.810 9.724 1.00 87.38 196 HIS A N 1
ATOM 1505 C CA . HIS A 1 196 ? 6.227 -1.695 10.712 1.00 87.38 196 HIS A CA 1
ATOM 1506 C C . HIS A 1 196 ? 6.622 -3.049 10.117 1.00 87.38 196 HIS A C 1
ATOM 1508 O O . HIS A 1 196 ? 7.691 -3.579 10.434 1.00 87.38 196 HIS A O 1
ATOM 1514 N N . ALA A 1 197 ? 5.778 -3.587 9.240 1.00 88.12 197 ALA A N 1
ATOM 1515 C CA . ALA A 1 197 ? 6.048 -4.781 8.462 1.00 88.12 197 ALA A CA 1
ATOM 1516 C C . ALA A 1 197 ? 5.785 -4.541 6.971 1.00 88.12 197 ALA A C 1
ATOM 1518 O O . ALA A 1 197 ? 5.131 -3.569 6.601 1.00 88.12 197 ALA A O 1
ATOM 1519 N N . GLY A 1 198 ? 6.276 -5.425 6.108 1.00 88.00 198 GLY A N 1
ATOM 1520 C CA . GLY A 1 198 ? 6.044 -5.341 4.676 1.00 88.00 198 GLY A CA 1
ATOM 1521 C C . GLY A 1 198 ? 5.966 -6.694 3.990 1.00 88.00 198 GLY A C 1
ATOM 1522 O O . GLY A 1 198 ? 6.593 -7.657 4.420 1.00 88.00 198 GLY A O 1
ATOM 1523 N N . LEU A 1 199 ? 5.200 -6.730 2.911 1.00 87.62 199 LEU A N 1
ATOM 1524 C CA . LEU A 1 199 ? 5.034 -7.810 1.965 1.00 87.62 199 LEU A CA 1
ATOM 1525 C C . LEU A 1 199 ? 5.509 -7.312 0.603 1.00 87.62 199 LEU A C 1
ATOM 1527 O O . LEU A 1 199 ? 4.933 -6.386 0.043 1.00 87.62 199 LEU A O 1
ATOM 1531 N N . VAL A 1 200 ? 6.534 -7.935 0.058 1.00 86.75 200 VAL A N 1
ATOM 1532 C CA . VAL A 1 200 ? 7.074 -7.616 -1.255 1.00 86.75 200 VAL A CA 1
ATOM 1533 C C . VAL A 1 200 ? 6.839 -8.819 -2.143 1.00 86.75 200 VAL A C 1
ATOM 1535 O O . VAL A 1 200 ? 7.318 -9.896 -1.823 1.00 86.75 200 VAL A O 1
ATOM 1538 N N . VAL A 1 201 ? 6.111 -8.656 -3.237 1.00 84.06 201 VAL A N 1
ATOM 1539 C CA . VAL A 1 201 ? 5.794 -9.720 -4.188 1.00 84.06 201 VAL A CA 1
ATOM 1540 C C . VAL A 1 201 ? 6.403 -9.362 -5.530 1.00 84.06 201 VAL A C 1
ATOM 1542 O O . VAL A 1 201 ? 5.984 -8.399 -6.165 1.00 84.06 201 VAL A O 1
ATOM 1545 N N . VAL A 1 202 ? 7.359 -10.171 -5.969 1.00 80.50 202 VAL A N 1
ATOM 1546 C CA . VAL A 1 202 ? 7.899 -10.122 -7.325 1.00 80.50 202 VAL A CA 1
ATOM 1547 C C . VAL A 1 202 ? 7.284 -11.249 -8.163 1.00 80.50 202 VAL A C 1
ATOM 1549 O O . VAL A 1 202 ? 7.118 -12.377 -7.671 1.00 80.50 202 VAL A O 1
ATOM 1552 N N . PRO A 1 203 ? 6.909 -10.989 -9.422 1.00 72.00 203 PRO A N 1
ATOM 1553 C CA . PRO A 1 203 ? 6.487 -12.032 -10.331 1.00 72.00 203 PRO A CA 1
ATOM 1554 C C . PRO A 1 203 ? 7.654 -12.966 -10.648 1.00 72.00 203 PRO A C 1
ATOM 1556 O O . PRO A 1 203 ? 8.841 -12.640 -10.580 1.00 72.00 203 PRO A O 1
ATOM 1559 N N . CYS A 1 204 ? 7.289 -14.190 -10.981 1.00 68.94 204 CYS A N 1
ATOM 1560 C CA . CYS A 1 204 ? 8.202 -15.199 -11.465 1.00 68.94 204 CYS A CA 1
ATOM 1561 C C . CYS A 1 204 ? 8.303 -15.091 -12.984 1.00 68.94 204 CYS A C 1
ATOM 1563 O O . CYS A 1 204 ? 7.332 -15.367 -13.691 1.00 68.94 204 CYS A O 1
ATOM 1565 N N . LYS A 1 205 ? 9.498 -14.763 -13.488 1.00 64.75 205 LYS A N 1
ATOM 1566 C CA . LYS A 1 205 ? 9.798 -14.652 -14.927 1.00 64.75 205 LYS A CA 1
ATOM 1567 C C . LYS A 1 205 ? 9.297 -15.848 -15.751 1.00 64.75 205 LYS A C 1
ATOM 1569 O O . LYS A 1 205 ? 8.846 -15.676 -16.878 1.00 64.75 205 LYS A O 1
ATOM 1574 N N . PHE A 1 206 ? 9.342 -17.061 -15.192 1.00 63.88 206 PHE A N 1
ATOM 1575 C CA . PHE A 1 206 ? 8.856 -18.269 -15.869 1.00 63.88 206 PHE A CA 1
ATOM 1576 C C . PHE A 1 206 ? 7.369 -18.208 -16.224 1.00 63.88 206 PHE A C 1
ATOM 1578 O O . PHE A 1 206 ? 6.976 -18.781 -17.228 1.00 63.88 206 PHE A O 1
ATOM 1585 N N . ASN A 1 207 ? 6.553 -17.494 -15.455 1.00 58.75 207 ASN A N 1
ATOM 1586 C CA . ASN A 1 207 ? 5.131 -17.342 -15.741 1.00 58.75 207 ASN A CA 1
ATOM 1587 C C . ASN A 1 207 ? 4.815 -16.187 -16.679 1.00 58.75 207 ASN A C 1
ATOM 1589 O O . ASN A 1 207 ? 3.839 -16.259 -17.420 1.00 58.75 207 ASN A O 1
ATOM 1593 N N . GLU A 1 208 ? 5.622 -15.132 -16.647 1.00 56.38 208 GLU A N 1
ATOM 1594 C CA . GLU A 1 208 ? 5.469 -14.006 -17.567 1.00 56.38 208 GLU A CA 1
ATOM 1595 C C . GLU A 1 208 ? 5.786 -14.410 -19.006 1.00 56.38 208 GLU A C 1
ATOM 1597 O O . GLU A 1 208 ? 5.115 -13.961 -19.929 1.00 56.38 208 GLU A O 1
ATOM 1602 N N . LEU A 1 209 ? 6.761 -15.309 -19.183 1.00 57.59 209 LEU A N 1
ATOM 1603 C CA . LEU A 1 209 ? 7.203 -15.806 -20.488 1.00 57.59 209 LEU A CA 1
ATOM 1604 C C . LEU A 1 209 ? 6.359 -16.958 -21.056 1.00 57.59 209 LEU A C 1
ATOM 1606 O O . LEU A 1 209 ? 6.616 -17.392 -22.173 1.00 57.59 209 LEU A O 1
ATOM 1610 N N . VAL A 1 210 ? 5.380 -17.474 -20.306 1.00 57.22 210 VAL A N 1
ATOM 1611 C CA . VAL A 1 210 ? 4.450 -18.529 -20.772 1.00 57.22 210 VAL A CA 1
ATOM 1612 C C . VAL A 1 210 ? 3.203 -17.925 -21.448 1.00 57.22 210 VAL A C 1
ATOM 1614 O O . VAL A 1 210 ? 2.248 -18.637 -21.754 1.00 57.22 210 VAL A O 1
ATOM 1617 N N . ARG A 1 211 ? 3.205 -16.612 -21.702 1.00 47.69 211 ARG A N 1
ATOM 1618 C CA . ARG A 1 211 ? 2.186 -15.922 -22.504 1.00 47.69 211 ARG A CA 1
ATOM 1619 C C . ARG A 1 211 ? 2.477 -15.996 -23.996 1.00 47.69 211 ARG A C 1
ATOM 1621 O O . ARG A 1 211 ? 3.639 -15.746 -24.378 1.00 47.69 211 ARG A O 1
#

Foldseek 3Di:
DDQAAAEEEEEEFDDDDPDPQDLVQQPDVVVVVVVVPDRYDYHYDYDYPNVVSSVLSVLVVVCVVPVQAAEEEEQCPVPVPCQLSLNHQEYEYQCLVVDQAPCDDPNLVCLQCLQVDPDCSRDDSRRHNCSQAVPNGGGRHYYFNDDLQPCVDPRVVSLLVVCVVSNAHQEYEYEPPCVPDPDSVSNVVCNVSRHRYYHYYYYDPVNVVVD

Mean predicted aligned error: 9.83 Å

Secondary structure (DSSP, 8-state):
-----EEEEEEE-S----PPP-GGG-HHHHHHHHHT--SS--EEEEEPHHHHHHHHHHHHHHHHH-TT--EEEES-SSS-HHHHTT--SEEEETTGGGS--TTSTT-TTGGGGTTT---GGG--SSS-HHHHEETTEE---EEEE--SS-TTSHHHHHHHHHHHHH--EEEEEEES-GGG-S-HHHHHHHHHHHEEEEEEEEEPHHHHTT-

Organism: NCBI:txid1628268